Protein AF-A0AA40WFA4-F1 (afdb_monomer)

Foldseek 3Di:
DDDDLLSQLVVQVVVLVVDVCSCVVPVVVSPQQFEAPLRHGLVQQVVVVPPVPDDDPDDLVNQCNDNSSVVVSLCCQLPVADDPDPDSVLSVLCSVLNALLSVLLVLLVLLCVVQVDDDDSSLQCADPVDPDGDPNLVSLCSCCVVLVHDSVLSVVLSVCSNHPCNCVRSSNVSSVVD

Sequence (178 aa):
TVKTEKQLSAIFDDFINMVPMGQTLFGSYNPVHTGGPMQVSIAFAEQHAKGYPWKMTGTVRQEVFTRRGGLWFGTYHLLNYPANYSAPVFRFADFNAGWYASRNASFQNAVSKASGVKLALDGDLIRYNSKEPGKTELAVRKLAGQLGMSEREIRSQLEKGDSLAFEKTALYKKVYKL

pLDDT: mean 93.39, std 6.37, range [68.81, 98.75]

Radius of gyration: 19.99 Å; Cα contacts (8 Å, |Δi|>4): 211; chains: 1; bounding box: 51×33×53 Å

Structure (mmCIF, N/CA/C/O backbone):
data_AF-A0AA40WFA4-F1
#
_entry.id   AF-A0AA40WFA4-F1
#
loop_
_atom_site.group_PDB
_atom_site.id
_atom_site.type_symbol
_atom_site.label_atom_id
_atom_site.label_alt_id
_atom_site.label_comp_id
_atom_site.label_asym_id
_atom_site.label_entity_id
_atom_site.label_seq_id
_atom_site.pdbx_PDB_ins_code
_atom_site.Cartn_x
_atom_site.Cartn_y
_atom_site.Cartn_z
_atom_site.occupancy
_atom_site.B_iso_or_equiv
_atom_site.auth_seq_id
_atom_site.auth_comp_id
_atom_site.auth_asym_id
_atom_site.auth_atom_id
_atom_site.pdbx_PDB_model_num
ATOM 1 N N . THR A 1 1 ? 15.678 17.949 -28.863 1.00 68.81 1 THR A N 1
ATOM 2 C CA . THR A 1 1 ? 14.618 18.181 -27.854 1.00 68.81 1 THR A CA 1
ATOM 3 C C . THR A 1 1 ? 14.137 16.843 -27.336 1.00 68.81 1 THR A C 1
ATOM 5 O O . THR A 1 1 ? 13.852 15.976 -28.156 1.00 68.81 1 THR A O 1
ATOM 8 N N . VAL A 1 2 ? 14.083 16.647 -26.018 1.00 79.25 2 VAL A N 1
ATOM 9 C CA . VAL A 1 2 ? 13.539 15.424 -25.397 1.00 79.25 2 VAL A CA 1
ATOM 10 C C . VAL A 1 2 ? 12.015 15.462 -25.486 1.00 79.25 2 VAL A C 1
ATOM 12 O O . VAL A 1 2 ? 11.428 16.494 -25.173 1.00 79.25 2 VAL A O 1
ATOM 15 N N . LYS A 1 3 ? 11.376 14.381 -25.953 1.00 84.56 3 LYS A N 1
ATOM 16 C CA . LYS A 1 3 ? 9.914 14.336 -26.158 1.00 84.56 3 LYS A CA 1
ATOM 17 C C . LYS A 1 3 ? 9.196 13.269 -25.332 1.00 84.56 3 LYS A C 1
ATOM 19 O O . LYS A 1 3 ? 7.973 13.270 -25.297 1.00 84.56 3 LYS A O 1
ATOM 24 N N . THR A 1 4 ? 9.925 12.347 -24.702 1.00 84.31 4 THR A N 1
ATOM 25 C CA . THR A 1 4 ? 9.337 11.228 -23.949 1.00 84.31 4 THR A CA 1
ATOM 26 C C . THR A 1 4 ? 10.121 10.934 -22.675 1.00 84.31 4 THR A C 1
ATOM 28 O O . THR A 1 4 ? 11.334 11.140 -22.630 1.00 84.31 4 THR A O 1
ATOM 31 N N . GLU A 1 5 ? 9.441 10.371 -21.676 1.00 82.12 5 GLU A N 1
ATOM 32 C CA . GLU A 1 5 ? 10.044 9.855 -20.437 1.00 82.12 5 GLU A CA 1
ATOM 33 C C . GLU A 1 5 ? 11.156 8.842 -20.722 1.00 82.12 5 GLU A C 1
ATOM 35 O O . GLU A 1 5 ? 12.225 8.903 -20.125 1.00 82.12 5 GLU A O 1
ATOM 40 N N . LYS A 1 6 ? 10.948 7.955 -21.704 1.00 83.62 6 LYS A N 1
ATOM 41 C CA . LYS A 1 6 ? 11.955 6.971 -22.119 1.00 83.62 6 LYS A CA 1
ATOM 42 C C . LYS A 1 6 ? 13.230 7.637 -22.643 1.00 83.62 6 LYS A C 1
ATOM 44 O O . LYS A 1 6 ? 14.324 7.212 -22.293 1.00 83.62 6 LYS A O 1
ATOM 49 N N . GLN A 1 7 ? 13.096 8.671 -23.476 1.00 84.75 7 GLN A N 1
ATOM 50 C CA . GLN A 1 7 ? 14.245 9.426 -23.985 1.00 84.75 7 GLN A CA 1
ATOM 51 C C . GLN A 1 7 ? 14.953 10.194 -22.867 1.00 84.75 7 GLN A C 1
ATOM 53 O O . GLN A 1 7 ? 16.177 10.212 -22.843 1.00 84.75 7 GLN A O 1
ATOM 58 N N . LEU A 1 8 ? 14.199 10.798 -21.941 1.00 84.75 8 LEU A N 1
ATOM 59 C CA . LEU A 1 8 ? 14.777 11.482 -20.784 1.00 84.75 8 LEU A CA 1
ATOM 60 C C . LEU A 1 8 ? 15.568 10.506 -19.907 1.00 84.75 8 LEU A C 1
ATOM 62 O O . LEU A 1 8 ? 16.703 10.791 -19.536 1.00 84.75 8 LEU A O 1
ATOM 66 N N . SER A 1 9 ? 14.981 9.341 -19.629 1.00 82.00 9 SER A N 1
ATOM 67 C CA . SER A 1 9 ? 15.604 8.302 -18.815 1.00 82.00 9 SER A CA 1
ATOM 68 C C . SER A 1 9 ? 16.870 7.756 -19.482 1.00 82.00 9 SER A C 1
ATOM 70 O O . SER A 1 9 ? 17.885 7.640 -18.806 1.00 82.00 9 SER A O 1
ATOM 72 N N . ALA A 1 10 ? 16.850 7.529 -20.802 1.00 84.12 10 ALA A N 1
ATOM 73 C CA . ALA A 1 10 ? 18.020 7.083 -21.561 1.00 84.12 10 ALA A CA 1
ATOM 74 C C . ALA A 1 10 ? 19.161 8.115 -21.564 1.00 84.12 10 ALA A C 1
ATOM 76 O O . ALA A 1 10 ? 20.303 7.744 -21.337 1.00 84.12 10 ALA A O 1
ATOM 77 N N . ILE A 1 11 ? 18.861 9.407 -21.747 1.00 83.69 11 ILE A N 1
ATOM 78 C CA . ILE A 1 11 ? 19.881 10.473 -21.691 1.00 83.69 11 ILE A CA 1
ATOM 79 C C . ILE A 1 11 ? 20.535 10.530 -20.308 1.00 83.69 11 ILE A C 1
ATOM 81 O O . ILE A 1 11 ? 21.745 10.719 -20.199 1.00 83.69 11 ILE A O 1
ATOM 85 N N . PHE A 1 12 ? 19.737 10.371 -19.250 1.00 84.81 12 PHE A N 1
ATOM 86 C CA . PHE A 1 12 ? 20.256 10.339 -17.889 1.00 84.81 12 PHE A CA 1
ATOM 87 C C . PHE A 1 12 ? 21.141 9.107 -17.655 1.00 84.81 12 PHE A C 1
ATOM 89 O O . PHE A 1 12 ? 22.232 9.244 -17.105 1.00 84.81 12 PHE A O 1
ATOM 96 N N . ASP A 1 13 ? 20.706 7.929 -18.116 1.00 82.62 13 ASP A N 1
ATOM 97 C CA . ASP A 1 13 ? 21.485 6.688 -18.047 1.00 82.62 13 ASP A CA 1
ATOM 98 C C . ASP A 1 13 ? 22.816 6.821 -18.807 1.00 82.62 13 ASP A C 1
ATOM 100 O O . ASP A 1 13 ? 23.862 6.442 -18.280 1.00 82.62 13 ASP A O 1
ATOM 104 N N . ASP A 1 14 ? 22.803 7.401 -20.010 1.00 84.81 14 ASP A N 1
ATOM 105 C CA . ASP A 1 14 ? 24.006 7.646 -20.811 1.00 84.81 14 ASP A CA 1
ATOM 106 C C . ASP A 1 14 ? 24.979 8.582 -20.083 1.00 84.81 14 ASP A C 1
ATOM 108 O O . ASP A 1 14 ? 26.175 8.299 -20.029 1.00 84.81 14 ASP A O 1
ATOM 112 N N . PHE A 1 15 ? 24.473 9.655 -19.465 1.00 84.31 15 PHE A N 1
ATOM 113 C CA . PHE A 1 15 ? 25.288 10.594 -18.692 1.00 84.31 15 PHE A CA 1
ATOM 114 C C . PHE A 1 15 ? 25.968 9.920 -17.494 1.00 84.31 15 PHE A C 1
ATOM 116 O O . PHE A 1 15 ? 27.175 10.063 -17.306 1.00 84.31 15 PHE A O 1
ATOM 123 N N . ILE A 1 16 ? 25.228 9.150 -16.694 1.00 85.00 16 ILE A N 1
ATOM 124 C CA . ILE A 1 16 ? 25.807 8.500 -15.508 1.00 85.00 16 ILE A CA 1
ATOM 125 C C . ILE A 1 16 ? 26.697 7.303 -15.874 1.00 85.00 16 ILE A C 1
ATOM 127 O O . ILE A 1 16 ? 27.621 6.992 -15.128 1.00 85.00 16 ILE A O 1
ATOM 131 N N . ASN A 1 17 ? 26.491 6.665 -17.031 1.00 84.88 17 ASN A N 1
ATOM 132 C CA . ASN A 1 17 ? 27.377 5.612 -17.540 1.00 84.88 17 ASN A CA 1
ATOM 133 C C . ASN A 1 17 ? 28.762 6.135 -17.959 1.00 84.88 17 ASN A C 1
ATOM 135 O O . ASN A 1 17 ? 29.704 5.347 -18.033 1.00 84.88 17 ASN A O 1
ATOM 139 N N . MET A 1 18 ? 28.915 7.441 -18.207 1.00 85.56 18 MET A N 1
ATOM 140 C CA . MET A 1 18 ? 30.218 8.054 -18.506 1.00 85.56 18 MET A CA 1
ATOM 141 C C . MET A 1 18 ? 31.136 8.135 -17.278 1.00 85.56 18 MET A C 1
ATOM 143 O O . MET A 1 18 ? 32.336 8.365 -17.425 1.00 85.56 18 MET A O 1
ATOM 147 N N . VAL A 1 19 ? 30.597 7.945 -16.069 1.00 80.56 19 VAL A N 1
ATOM 148 C CA . VAL A 1 19 ? 31.344 8.034 -14.811 1.00 80.56 19 VAL A CA 1
ATOM 149 C C . VAL A 1 19 ? 31.478 6.636 -14.190 1.00 80.56 19 VAL A C 1
ATOM 151 O O . VAL A 1 19 ? 30.473 5.934 -14.051 1.00 80.56 19 VAL A O 1
ATOM 154 N N . PRO A 1 20 ? 32.682 6.201 -13.763 1.00 84.25 20 PRO A N 1
ATOM 155 C CA . PRO A 1 20 ? 32.844 4.950 -13.023 1.00 84.25 20 PRO A CA 1
ATOM 156 C C . PRO A 1 20 ? 31.925 4.902 -11.798 1.00 84.25 20 PRO A C 1
ATOM 158 O O . PRO A 1 20 ? 31.842 5.865 -11.041 1.00 84.25 20 PRO A O 1
ATOM 161 N N . MET A 1 21 ? 31.224 3.781 -11.604 1.00 79.00 21 MET A N 1
ATOM 162 C CA . MET A 1 21 ? 30.195 3.616 -10.562 1.00 79.00 21 MET A CA 1
ATOM 163 C C . MET A 1 21 ? 29.014 4.604 -10.644 1.00 79.00 21 MET A C 1
ATOM 165 O O . MET A 1 21 ? 28.223 4.677 -9.704 1.00 79.00 21 MET A O 1
ATOM 169 N N . GLY A 1 22 ? 28.839 5.339 -11.746 1.00 75.56 22 GLY A N 1
ATOM 170 C CA . GLY A 1 22 ? 27.817 6.380 -11.840 1.00 75.56 22 GLY A CA 1
ATOM 171 C C . GLY A 1 22 ? 26.385 5.854 -11.717 1.00 75.56 22 GLY A C 1
ATOM 172 O O . GLY A 1 22 ? 25.556 6.511 -11.099 1.00 75.56 22 GLY A O 1
ATOM 173 N N . GLN A 1 23 ? 26.098 4.634 -12.180 1.00 77.75 23 GLN A N 1
ATOM 174 C CA . GLN A 1 23 ? 24.803 3.978 -11.936 1.00 77.75 23 GLN A CA 1
ATOM 175 C C . GLN A 1 23 ? 24.540 3.749 -10.441 1.00 77.75 23 GLN A C 1
ATOM 177 O O . GLN A 1 23 ? 23.456 4.046 -9.944 1.00 77.75 23 GLN A O 1
ATOM 182 N N . THR A 1 24 ? 25.548 3.278 -9.707 1.00 76.62 24 THR A N 1
ATOM 183 C CA . THR A 1 24 ? 25.451 3.023 -8.264 1.00 76.62 24 THR A CA 1
ATOM 184 C C . THR A 1 24 ? 25.330 4.317 -7.462 1.00 76.62 24 THR A C 1
ATOM 186 O O . THR A 1 24 ? 24.581 4.368 -6.491 1.00 76.62 24 THR A O 1
ATOM 189 N N . LEU A 1 25 ? 26.069 5.357 -7.855 1.00 74.19 25 LEU A N 1
ATOM 190 C CA . LEU A 1 25 ? 26.135 6.625 -7.125 1.00 74.19 25 LEU A CA 1
ATOM 191 C C . LEU A 1 25 ? 24.996 7.584 -7.482 1.00 74.19 25 LEU A C 1
ATOM 193 O O . LEU A 1 25 ? 24.550 8.339 -6.621 1.00 74.19 25 LEU A O 1
ATOM 197 N N . PHE A 1 26 ? 24.535 7.565 -8.734 1.00 80.25 26 PHE A N 1
ATOM 198 C CA . PHE A 1 26 ? 23.640 8.590 -9.268 1.00 80.25 26 PHE A CA 1
ATOM 199 C C . PHE A 1 26 ? 22.354 8.058 -9.914 1.00 80.25 26 PHE A C 1
ATOM 201 O O . PHE A 1 26 ? 21.497 8.861 -10.277 1.00 80.25 26 PHE A O 1
ATOM 208 N N . GLY A 1 27 ? 22.155 6.740 -10.032 1.00 72.25 27 GLY A N 1
ATOM 209 C CA . GLY A 1 27 ? 20.957 6.164 -10.662 1.00 72.25 27 GLY A CA 1
ATOM 210 C C . GLY A 1 27 ? 19.635 6.545 -9.977 1.00 72.25 27 GLY A C 1
ATOM 211 O O . GLY A 1 27 ? 18.598 6.646 -10.636 1.00 72.25 27 GLY A O 1
ATOM 212 N N . SER A 1 28 ? 19.669 6.837 -8.672 1.00 75.44 28 SER A N 1
ATOM 213 C CA . SER A 1 28 ? 18.517 7.319 -7.898 1.00 75.44 28 SER A CA 1
ATOM 214 C C . SER A 1 28 ? 18.103 8.761 -8.226 1.00 75.44 28 SER A C 1
ATOM 216 O O . SER A 1 28 ? 16.972 9.138 -7.926 1.00 75.44 28 SER A O 1
ATOM 218 N N . TYR A 1 29 ? 18.972 9.553 -8.869 1.00 81.88 29 TYR A N 1
ATOM 219 C CA . TYR A 1 29 ? 18.672 10.927 -9.296 1.00 81.88 29 TYR A CA 1
ATOM 220 C C . TYR A 1 29 ? 17.982 11.004 -10.662 1.00 81.88 29 TYR A C 1
ATOM 222 O O . TYR A 1 29 ? 17.673 12.103 -11.125 1.00 81.88 29 TYR A O 1
ATOM 230 N N . ASN A 1 30 ? 17.727 9.865 -11.316 1.00 82.88 30 ASN A N 1
ATOM 231 C CA . ASN A 1 30 ? 16.954 9.853 -12.550 1.00 82.88 30 ASN A CA 1
ATOM 232 C C . ASN A 1 30 ? 15.537 10.393 -12.253 1.00 82.88 30 ASN A C 1
ATOM 234 O O . ASN A 1 30 ? 14.824 9.778 -11.454 1.00 82.88 30 ASN A O 1
ATOM 238 N N . PRO A 1 31 ? 15.104 11.504 -12.885 1.00 83.75 31 PRO A N 1
ATOM 239 C CA . PRO A 1 31 ? 13.840 12.169 -12.554 1.00 83.75 31 PRO A CA 1
ATOM 240 C C . PRO A 1 31 ? 12.607 11.373 -13.004 1.00 83.75 31 PRO A C 1
ATOM 242 O O . PRO A 1 31 ? 11.476 11.724 -12.673 1.00 83.75 31 PRO A O 1
ATOM 245 N N . VAL A 1 32 ? 12.806 10.318 -13.799 1.00 86.69 32 VAL A N 1
ATOM 246 C CA . VAL A 1 32 ? 11.735 9.455 -14.288 1.00 86.69 32 VAL A CA 1
ATOM 247 C C . VAL A 1 32 ? 11.543 8.299 -13.310 1.00 86.69 32 VAL A C 1
ATOM 249 O O . VAL A 1 32 ? 12.384 7.402 -13.217 1.00 86.69 32 VAL A O 1
ATOM 252 N N . HIS A 1 33 ? 10.432 8.311 -12.577 1.00 89.31 33 HIS A N 1
ATOM 253 C CA . HIS A 1 33 ? 10.146 7.321 -11.531 1.00 89.31 33 HIS A CA 1
ATOM 254 C C . HIS A 1 33 ? 9.142 6.243 -11.946 1.00 89.31 33 HIS A C 1
ATOM 256 O O . HIS A 1 33 ? 9.050 5.221 -11.269 1.00 89.31 33 HIS A O 1
ATOM 262 N N . THR A 1 34 ? 8.438 6.429 -13.061 1.00 91.62 34 THR A N 1
ATOM 263 C CA . THR A 1 34 ? 7.525 5.448 -13.658 1.00 91.62 34 THR A CA 1
ATOM 264 C C . THR A 1 34 ? 7.884 5.201 -15.119 1.00 91.62 34 THR A C 1
ATOM 266 O O . THR A 1 34 ? 8.598 5.991 -15.738 1.00 91.62 34 THR A O 1
ATOM 269 N N . GLY A 1 35 ? 7.422 4.092 -15.693 1.00 91.69 35 GLY A N 1
ATOM 270 C CA . GLY A 1 35 ? 7.639 3.855 -17.113 1.00 91.69 35 GLY A CA 1
ATOM 271 C C . GLY A 1 35 ? 6.806 2.737 -17.720 1.00 91.69 35 GLY A C 1
ATOM 272 O O . GLY A 1 35 ? 6.118 1.969 -17.043 1.00 91.69 35 GLY A O 1
ATOM 273 N N . GLY A 1 36 ? 6.911 2.641 -19.043 1.00 92.62 36 GLY A N 1
ATOM 274 C CA . GLY A 1 36 ? 6.286 1.583 -19.827 1.00 92.62 36 GLY A CA 1
ATOM 275 C C . GLY A 1 36 ? 4.778 1.760 -20.054 1.00 92.62 36 GLY A C 1
ATOM 276 O O . GLY A 1 36 ? 4.173 2.733 -19.605 1.00 92.62 36 GLY A O 1
ATOM 277 N N . PRO A 1 37 ? 4.147 0.810 -20.767 1.00 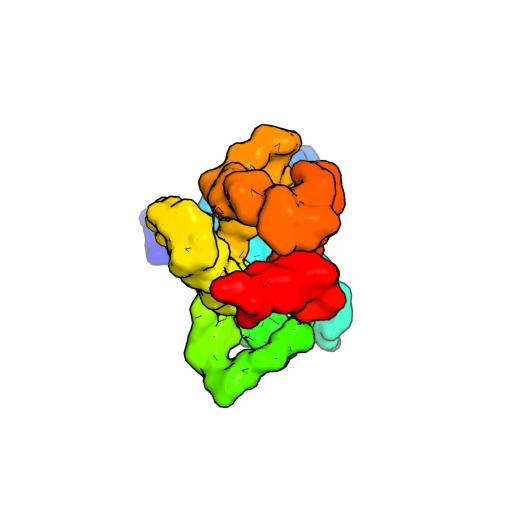92.56 37 PRO A N 1
ATOM 278 C CA . PRO A 1 37 ? 2.734 0.882 -21.158 1.00 92.56 37 PRO A CA 1
ATOM 279 C C . PRO A 1 37 ? 1.741 0.916 -19.988 1.00 92.56 37 PRO A C 1
ATOM 281 O O . PRO A 1 37 ? 0.601 1.315 -20.190 1.00 92.56 37 PRO A O 1
ATOM 284 N N . MET A 1 38 ? 2.154 0.487 -18.793 1.00 95.94 38 MET A N 1
ATOM 285 C CA . MET A 1 38 ? 1.323 0.491 -17.585 1.00 95.94 38 MET A CA 1
ATOM 286 C C . MET A 1 38 ? 1.788 1.516 -16.541 1.00 95.94 38 MET A C 1
ATOM 288 O O . MET A 1 38 ? 1.295 1.476 -15.421 1.00 95.94 38 MET A O 1
ATOM 292 N N . GLN A 1 39 ? 2.726 2.411 -16.887 1.00 94.44 39 GLN A N 1
ATOM 293 C CA . GLN A 1 39 ? 3.232 3.462 -15.990 1.00 94.44 39 GLN A CA 1
ATOM 294 C C . GLN A 1 39 ? 3.640 2.931 -14.602 1.00 94.44 39 GLN A C 1
ATOM 296 O O . GLN A 1 39 ? 3.219 3.424 -13.559 1.00 94.44 39 GLN A O 1
ATOM 301 N N . VAL A 1 40 ? 4.468 1.885 -14.590 1.00 95.56 40 VAL A N 1
ATOM 302 C CA . VAL A 1 40 ? 4.869 1.187 -13.361 1.00 95.56 40 VAL A CA 1
ATOM 303 C C . VAL A 1 40 ? 6.016 1.925 -12.684 1.00 95.56 40 VAL A C 1
ATOM 305 O O . VAL A 1 40 ? 6.963 2.324 -13.361 1.00 95.56 40 VAL A O 1
ATOM 308 N N . SER A 1 41 ? 5.967 2.051 -11.356 1.00 94.25 41 SER A N 1
ATOM 309 C CA . SER A 1 41 ? 7.078 2.574 -10.553 1.00 94.25 41 SER A CA 1
ATOM 310 C C . SER A 1 41 ? 8.353 1.746 -10.750 1.00 94.25 41 SER A C 1
ATOM 312 O O . SER A 1 41 ? 8.347 0.524 -10.587 1.00 94.25 41 SER A O 1
ATOM 314 N N . ILE A 1 42 ? 9.465 2.415 -11.059 1.00 94.12 42 ILE A N 1
ATOM 315 C CA . ILE A 1 42 ? 10.772 1.767 -11.221 1.00 94.12 42 ILE A CA 1
ATOM 316 C C . ILE A 1 42 ? 11.224 1.133 -9.902 1.00 94.12 42 ILE A C 1
ATOM 318 O O . ILE A 1 42 ? 11.657 -0.015 -9.902 1.00 94.12 42 ILE A O 1
ATOM 322 N N . ALA A 1 43 ? 11.026 1.825 -8.776 1.00 92.44 43 ALA A N 1
ATOM 323 C CA . ALA A 1 43 ? 11.360 1.293 -7.456 1.00 92.44 43 ALA A CA 1
ATOM 324 C C . ALA A 1 43 ? 10.538 0.036 -7.122 1.00 92.44 43 ALA A C 1
ATOM 326 O O . ALA A 1 43 ? 11.069 -0.934 -6.583 1.00 92.44 43 ALA A O 1
ATOM 327 N N . PHE A 1 44 ? 9.252 0.022 -7.492 1.00 94.38 44 PHE A N 1
ATOM 328 C CA . PHE A 1 44 ? 8.419 -1.171 -7.341 1.00 94.38 44 PHE A CA 1
ATOM 329 C C . PHE A 1 44 ? 8.957 -2.332 -8.187 1.00 94.38 44 PHE A C 1
ATOM 331 O O . PHE A 1 44 ? 9.088 -3.447 -7.685 1.00 94.38 44 PHE A O 1
ATOM 338 N N . ALA A 1 45 ? 9.297 -2.078 -9.453 1.00 96.50 45 ALA A N 1
ATOM 339 C CA . ALA A 1 45 ? 9.830 -3.101 -10.347 1.00 96.50 45 ALA A CA 1
ATOM 340 C C . ALA A 1 45 ? 11.169 -3.669 -9.847 1.00 96.50 45 ALA A C 1
ATOM 342 O O . ALA A 1 45 ? 11.367 -4.882 -9.872 1.00 96.50 45 ALA A O 1
ATOM 343 N N . GLU A 1 46 ? 12.066 -2.824 -9.338 1.00 95.12 46 GLU A N 1
ATOM 344 C CA . GLU A 1 46 ? 13.350 -3.245 -8.764 1.00 95.12 46 GLU A CA 1
ATOM 345 C C . GLU A 1 46 ? 13.163 -4.159 -7.546 1.00 95.12 46 GLU A C 1
ATOM 347 O O . GLU A 1 46 ? 13.818 -5.198 -7.450 1.00 95.12 46 GLU A O 1
ATOM 352 N N . GLN A 1 47 ? 12.212 -3.838 -6.662 1.00 94.94 47 GLN A N 1
ATOM 353 C CA . GLN A 1 47 ? 11.879 -4.671 -5.500 1.00 94.94 47 GLN A CA 1
ATOM 354 C C . GLN A 1 47 ? 11.231 -6.013 -5.883 1.00 94.94 47 GLN A C 1
ATOM 356 O O . GLN A 1 47 ? 11.360 -6.992 -5.147 1.00 94.94 47 GLN A O 1
ATOM 361 N N . HIS A 1 48 ? 10.573 -6.082 -7.044 1.00 95.31 48 HIS A N 1
ATOM 362 C CA . HIS A 1 48 ? 9.800 -7.244 -7.494 1.00 95.31 48 HIS A CA 1
ATOM 363 C C . HIS A 1 48 ? 10.373 -7.914 -8.753 1.00 95.31 48 HIS A C 1
ATOM 365 O O . HIS A 1 48 ? 9.673 -8.650 -9.445 1.00 95.31 48 HIS A O 1
ATOM 371 N N . ALA A 1 49 ? 11.661 -7.713 -9.052 1.00 96.00 49 ALA A N 1
ATOM 372 C CA . ALA A 1 49 ? 12.321 -8.326 -10.209 1.00 96.00 49 ALA A CA 1
ATOM 373 C C . ALA A 1 49 ? 12.494 -9.853 -10.076 1.00 96.00 49 ALA A C 1
ATOM 375 O O . ALA A 1 49 ? 12.663 -10.564 -11.071 1.00 96.00 49 ALA A O 1
ATOM 376 N N . LYS A 1 50 ? 12.445 -10.385 -8.847 1.00 94.12 50 LYS A N 1
ATOM 377 C CA . LYS A 1 50 ? 12.546 -11.825 -8.594 1.00 94.12 50 LYS A CA 1
ATOM 378 C C . LYS A 1 50 ? 11.341 -12.557 -9.191 1.00 94.12 50 LYS A C 1
ATOM 380 O O . LYS A 1 50 ? 10.198 -12.245 -8.881 1.00 94.12 50 LYS A O 1
ATOM 385 N N . GLY A 1 51 ? 11.612 -13.588 -9.990 1.00 91.94 51 GLY A N 1
ATOM 386 C CA . GLY A 1 51 ? 10.576 -14.365 -10.676 1.00 91.94 51 GLY A CA 1
ATOM 387 C C . GLY A 1 51 ? 10.198 -13.820 -12.055 1.00 91.94 51 GLY A C 1
ATOM 388 O O . GLY A 1 51 ? 9.344 -14.412 -12.711 1.00 91.94 51 GLY A O 1
ATOM 389 N N . TYR A 1 52 ? 10.849 -12.748 -12.526 1.00 96.62 52 TYR A N 1
ATOM 390 C CA . TYR A 1 52 ? 10.747 -12.332 -13.922 1.00 96.62 52 TYR A CA 1
ATOM 391 C C . TYR A 1 52 ? 11.243 -13.462 -14.844 1.00 96.62 52 TYR A C 1
ATOM 393 O O . TYR A 1 52 ? 12.378 -13.918 -14.678 1.00 96.62 52 TYR A O 1
ATOM 401 N N . PRO A 1 53 ? 10.430 -13.949 -15.800 1.00 95.38 53 PRO A N 1
ATOM 402 C CA . PRO A 1 53 ? 10.732 -15.202 -16.492 1.00 95.38 53 PRO A CA 1
ATOM 403 C C . PRO A 1 53 ? 11.676 -15.037 -17.692 1.00 95.38 53 PRO A C 1
ATOM 405 O O . PRO A 1 53 ? 12.128 -16.034 -18.251 1.00 95.38 53 PRO A O 1
ATOM 408 N N . TRP A 1 54 ? 11.985 -13.804 -18.109 1.00 95.00 54 TRP A N 1
ATOM 409 C CA . TRP A 1 54 ? 12.837 -13.542 -19.271 1.00 95.00 54 TRP A CA 1
ATOM 410 C C . TRP A 1 54 ? 14.200 -12.986 -18.873 1.00 95.00 54 TRP A C 1
ATOM 412 O O . TRP A 1 54 ? 14.330 -12.198 -17.940 1.00 95.00 54 TRP A O 1
ATOM 422 N N . LYS A 1 55 ? 15.229 -13.326 -19.653 1.00 94.56 55 LYS A N 1
ATOM 423 C CA . LYS A 1 55 ? 16.536 -12.680 -19.527 1.00 94.56 55 LYS A CA 1
ATOM 424 C C . LYS A 1 55 ? 16.411 -11.191 -19.877 1.00 94.56 55 LYS A C 1
ATOM 426 O O . LYS A 1 55 ? 15.987 -10.837 -20.984 1.00 94.56 55 LYS A O 1
ATOM 431 N N . MET A 1 56 ? 16.797 -10.335 -18.935 1.00 94.38 56 MET A N 1
ATOM 432 C CA . MET A 1 56 ? 16.952 -8.898 -19.156 1.00 94.38 56 MET A CA 1
ATOM 433 C C . MET A 1 56 ? 18.290 -8.646 -19.862 1.00 94.38 56 MET A C 1
ATOM 435 O O . MET A 1 56 ? 19.306 -9.242 -19.503 1.00 94.38 56 MET A O 1
ATOM 439 N N . THR A 1 57 ? 18.297 -7.796 -20.888 1.00 89.31 57 THR A N 1
ATOM 440 C CA . THR A 1 57 ? 19.532 -7.377 -21.582 1.00 89.31 57 THR A CA 1
ATOM 441 C C . THR A 1 57 ? 20.192 -6.166 -20.926 1.00 89.31 57 THR A C 1
ATOM 443 O O . THR A 1 57 ? 21.342 -5.871 -21.228 1.00 89.31 57 THR A O 1
ATOM 446 N N . GLY A 1 58 ? 19.465 -5.466 -20.054 1.00 90.06 58 GLY A N 1
ATOM 447 C CA . GLY A 1 58 ? 19.894 -4.253 -19.368 1.00 90.06 58 GLY A CA 1
ATOM 448 C C . GLY A 1 58 ? 19.327 -4.180 -17.951 1.00 90.06 58 GLY A C 1
ATOM 449 O O . GLY A 1 58 ? 19.065 -5.212 -17.331 1.00 90.06 58 GLY A O 1
ATOM 450 N N . THR A 1 59 ? 19.133 -2.968 -17.435 1.00 92.25 59 THR A N 1
ATOM 451 C CA . THR A 1 59 ? 18.613 -2.753 -16.074 1.00 92.25 59 THR A CA 1
ATOM 452 C C . THR A 1 59 ? 17.110 -3.038 -15.978 1.00 92.25 59 THR A C 1
ATOM 454 O O . THR A 1 59 ? 16.393 -3.028 -16.981 1.00 92.25 59 THR A O 1
ATOM 457 N N . VAL A 1 60 ? 16.599 -3.231 -14.754 1.00 94.19 60 VAL A N 1
ATOM 458 C CA . VAL A 1 60 ? 15.149 -3.364 -14.507 1.00 94.19 60 VAL A CA 1
ATOM 459 C C . VAL A 1 60 ? 14.394 -2.147 -15.050 1.00 94.19 60 VAL A C 1
ATOM 461 O O . VAL A 1 60 ? 13.378 -2.303 -15.722 1.00 94.19 60 VAL A O 1
ATOM 464 N N . ARG A 1 61 ? 14.938 -0.939 -14.854 1.00 94.25 61 ARG A N 1
ATOM 465 C CA . ARG A 1 61 ? 14.421 0.310 -15.429 1.00 94.25 61 ARG A CA 1
ATOM 466 C C . ARG A 1 61 ? 14.234 0.220 -16.943 1.00 94.25 61 ARG A C 1
ATOM 468 O O . ARG A 1 61 ? 13.156 0.519 -17.452 1.00 94.25 61 ARG A O 1
ATOM 475 N N . GLN A 1 62 ? 15.268 -0.204 -17.665 1.00 93.88 62 GLN A N 1
ATOM 476 C CA . GLN A 1 62 ? 15.211 -0.340 -19.122 1.00 93.88 62 GLN A CA 1
ATOM 477 C C . GLN A 1 62 ? 14.191 -1.401 -19.548 1.00 93.88 62 GLN A C 1
ATOM 479 O O . GLN A 1 62 ? 13.452 -1.194 -20.513 1.00 93.88 62 GLN A O 1
ATOM 484 N N . GLU A 1 63 ? 14.099 -2.502 -18.799 1.00 96.31 63 GLU A N 1
ATOM 485 C CA . GLU A 1 63 ? 13.122 -3.561 -19.040 1.00 96.31 63 GLU A CA 1
ATOM 486 C C . GLU A 1 63 ? 11.677 -3.061 -18.851 1.00 96.31 63 GLU A C 1
ATOM 488 O O . GLU A 1 63 ? 10.827 -3.360 -19.693 1.00 96.31 63 GLU A O 1
ATOM 493 N N . VAL A 1 64 ? 11.396 -2.232 -17.835 1.00 96.62 64 VAL A N 1
ATOM 494 C CA . VAL A 1 64 ? 10.071 -1.610 -17.608 1.00 96.62 64 VAL A CA 1
ATOM 495 C C . VAL A 1 64 ? 9.613 -0.782 -18.816 1.00 96.62 64 VAL A C 1
ATOM 497 O O . VAL A 1 64 ? 8.435 -0.815 -19.170 1.00 96.62 64 VAL A O 1
ATOM 500 N N . PHE A 1 65 ? 10.528 -0.103 -19.518 1.00 95.56 65 PHE A N 1
ATOM 501 C CA . PHE A 1 65 ? 10.204 0.645 -20.743 1.00 95.56 65 PHE A CA 1
ATOM 502 C C . PHE A 1 65 ? 9.909 -0.234 -21.970 1.00 95.56 65 PHE A C 1
ATOM 504 O O . PHE A 1 65 ? 9.533 0.288 -23.028 1.00 95.56 65 PHE A O 1
ATOM 511 N N . THR A 1 66 ? 10.083 -1.552 -21.880 1.00 95.44 66 THR A N 1
ATOM 512 C CA . THR A 1 66 ? 9.655 -2.483 -22.929 1.00 95.44 66 THR A CA 1
ATOM 513 C C . THR A 1 66 ? 8.179 -2.844 -22.763 1.00 95.44 66 THR A C 1
ATOM 515 O O . THR A 1 66 ? 7.614 -2.765 -21.673 1.00 95.44 66 THR A O 1
ATOM 518 N N . ARG A 1 67 ? 7.534 -3.301 -23.845 1.00 95.31 67 ARG A N 1
ATOM 519 C CA . ARG A 1 67 ? 6.150 -3.793 -23.767 1.00 95.31 67 ARG A CA 1
ATOM 520 C C . ARG A 1 67 ? 6.030 -4.967 -22.790 1.00 95.31 67 ARG A C 1
ATOM 522 O O . ARG A 1 67 ? 5.120 -4.975 -21.972 1.00 95.31 67 ARG A O 1
ATOM 529 N N . ARG A 1 68 ? 6.941 -5.942 -22.882 1.00 95.88 68 ARG A N 1
ATOM 530 C CA . ARG A 1 68 ? 6.905 -7.157 -22.053 1.00 95.88 68 ARG A CA 1
ATOM 531 C C . ARG A 1 68 ? 7.167 -6.850 -20.577 1.00 95.88 68 ARG A C 1
ATOM 533 O O . ARG A 1 68 ? 6.400 -7.305 -19.738 1.00 95.88 68 ARG A O 1
ATOM 540 N N . GLY A 1 69 ? 8.175 -6.032 -20.273 1.00 96.94 69 GLY A N 1
ATOM 541 C CA . GLY A 1 69 ? 8.523 -5.686 -18.900 1.00 96.94 69 GLY A CA 1
ATOM 542 C C . GLY A 1 69 ? 7.432 -4.847 -18.256 1.00 96.94 69 GLY A C 1
ATOM 543 O O . GLY A 1 69 ? 6.932 -5.215 -17.198 1.00 96.94 69 GLY A O 1
ATOM 544 N N . GLY A 1 70 ? 6.968 -3.788 -18.927 1.00 96.50 70 GLY A N 1
ATOM 545 C CA . GLY A 1 70 ? 5.881 -2.964 -18.402 1.00 96.50 70 GLY A CA 1
ATOM 546 C C . GLY A 1 70 ? 4.575 -3.736 -18.186 1.00 96.50 70 GLY A C 1
ATOM 547 O O . GLY A 1 70 ? 3.924 -3.531 -17.166 1.00 96.50 70 GLY A O 1
ATOM 548 N N . LEU A 1 71 ? 4.213 -4.664 -19.085 1.00 97.31 71 LEU A N 1
ATOM 549 C CA . LEU A 1 71 ? 3.047 -5.535 -18.880 1.00 97.31 71 LEU A CA 1
ATOM 550 C C . LEU A 1 71 ? 3.249 -6.515 -17.723 1.00 97.31 71 LEU A C 1
ATOM 552 O O . LEU A 1 71 ? 2.326 -6.708 -16.936 1.00 97.31 71 LEU A O 1
ATOM 556 N N . TRP A 1 72 ? 4.429 -7.127 -17.596 1.00 97.75 72 TRP A N 1
ATOM 557 C CA . TRP A 1 72 ? 4.692 -8.080 -16.519 1.00 97.75 72 TRP A CA 1
ATOM 558 C C . TRP A 1 72 ? 4.695 -7.394 -15.153 1.00 97.75 72 TRP A C 1
ATOM 560 O O . TRP A 1 72 ? 3.925 -7.792 -14.286 1.00 97.75 72 TRP A O 1
ATOM 570 N N . PHE A 1 73 ? 5.484 -6.328 -14.976 1.00 98.06 73 PHE A N 1
ATOM 571 C CA . PHE A 1 73 ? 5.558 -5.601 -13.705 1.00 98.06 73 PHE A CA 1
ATOM 572 C C . PHE A 1 73 ? 4.234 -4.911 -13.364 1.00 98.06 73 PHE A C 1
ATOM 574 O O . PHE A 1 73 ? 3.850 -4.876 -12.199 1.00 98.06 73 PHE A O 1
ATOM 581 N N . GLY A 1 74 ? 3.500 -4.414 -14.364 1.00 97.62 74 GLY A N 1
ATOM 582 C CA . GLY A 1 74 ? 2.184 -3.819 -14.147 1.00 97.62 74 GLY A CA 1
ATOM 583 C C . GLY A 1 74 ? 1.138 -4.861 -13.757 1.00 97.62 74 GLY A C 1
ATOM 584 O O . GLY A 1 74 ? 0.393 -4.660 -12.804 1.00 97.62 74 GLY A O 1
ATOM 585 N N . THR A 1 75 ? 1.115 -6.020 -14.416 1.00 97.25 75 THR A N 1
ATOM 586 C CA . THR A 1 75 ? 0.218 -7.123 -14.027 1.00 97.25 75 THR A CA 1
ATOM 587 C C . THR A 1 75 ? 0.582 -7.667 -12.646 1.00 97.25 75 THR A C 1
ATOM 589 O O . THR A 1 75 ? -0.305 -7.951 -11.843 1.00 97.25 75 THR A O 1
ATOM 592 N N . TYR A 1 76 ? 1.878 -7.749 -12.339 1.00 97.38 76 TYR A N 1
ATOM 593 C CA . TYR A 1 76 ? 2.373 -8.107 -11.016 1.00 97.38 76 TYR A CA 1
ATOM 594 C C . TYR A 1 76 ? 1.885 -7.105 -9.960 1.00 97.38 76 TYR A C 1
ATOM 596 O O . TYR A 1 76 ? 1.291 -7.513 -8.968 1.00 97.38 76 TYR A O 1
ATOM 604 N N . HIS A 1 77 ? 2.048 -5.797 -10.185 1.00 96.81 77 HIS A N 1
ATOM 605 C CA . HIS A 1 77 ? 1.531 -4.758 -9.284 1.00 96.81 77 HIS A CA 1
ATOM 606 C C . HIS A 1 77 ? 0.011 -4.849 -9.116 1.00 96.81 77 HIS A C 1
ATOM 608 O O . HIS A 1 77 ? -0.514 -4.737 -8.017 1.00 96.81 77 HIS A O 1
ATOM 614 N N . LEU A 1 78 ? -0.725 -5.116 -10.191 1.00 96.56 78 LEU A N 1
ATOM 615 C CA . LEU A 1 78 ? -2.182 -5.164 -10.141 1.00 96.56 78 LEU A CA 1
ATOM 616 C C . LEU A 1 78 ? -2.728 -6.400 -9.399 1.00 96.56 78 LEU A C 1
ATOM 618 O O . LEU A 1 78 ? -3.748 -6.316 -8.704 1.00 96.56 78 LEU A O 1
ATOM 622 N N . LEU A 1 79 ? -2.091 -7.561 -9.576 1.00 95.69 79 LEU A N 1
ATOM 623 C CA . LEU A 1 79 ? -2.673 -8.858 -9.211 1.00 95.69 79 LEU A CA 1
ATOM 624 C C . LEU A 1 79 ? -1.858 -9.653 -8.188 1.00 95.69 79 LEU A C 1
ATOM 626 O O . LEU A 1 79 ? -2.439 -10.466 -7.472 1.00 95.69 79 LEU A O 1
ATOM 630 N N . ASN A 1 80 ? -0.550 -9.422 -8.067 1.00 95.38 80 ASN A N 1
ATOM 631 C CA . ASN A 1 80 ? 0.344 -10.239 -7.242 1.00 95.38 80 ASN A CA 1
ATOM 632 C C . ASN A 1 80 ? 0.383 -9.802 -5.767 1.00 95.38 80 ASN A C 1
ATOM 634 O O . ASN A 1 80 ? 1.427 -9.802 -5.117 1.00 95.38 80 ASN A O 1
ATOM 638 N N . TYR A 1 81 ? -0.783 -9.458 -5.228 1.00 95.12 81 TYR A N 1
ATOM 639 C CA . TYR A 1 81 ? -0.994 -9.302 -3.798 1.00 95.12 81 TYR A CA 1
ATOM 640 C C . TYR A 1 81 ? -2.396 -9.805 -3.428 1.00 95.12 81 TYR A C 1
ATOM 642 O O . TYR A 1 81 ? -3.367 -9.597 -4.180 1.00 95.12 81 TYR A O 1
ATOM 650 N N . PRO A 1 82 ? -2.528 -10.498 -2.286 1.00 95.56 82 PRO A N 1
ATOM 651 C CA . PRO A 1 82 ? -3.827 -10.952 -1.831 1.00 95.56 82 PRO A CA 1
ATOM 652 C C . PRO A 1 82 ? -4.672 -9.739 -1.440 1.00 95.56 82 PRO A C 1
ATOM 654 O O . PRO A 1 82 ? -4.215 -8.861 -0.717 1.00 95.56 82 PRO A O 1
ATOM 657 N N . ALA A 1 83 ? -5.915 -9.693 -1.905 1.00 93.19 83 ALA A N 1
ATOM 658 C CA . ALA A 1 83 ? -6.859 -8.651 -1.526 1.00 93.19 83 ALA A CA 1
ATOM 659 C C . ALA A 1 83 ? -8.281 -9.201 -1.581 1.00 93.19 83 ALA A C 1
ATOM 661 O O . ALA A 1 83 ? -8.654 -9.854 -2.557 1.00 93.19 83 ALA A O 1
ATOM 662 N N . ASN A 1 84 ? -9.072 -8.894 -0.554 1.00 92.69 84 ASN A N 1
ATOM 663 C CA . ASN A 1 84 ? -10.458 -9.339 -0.412 1.00 92.69 84 ASN A CA 1
ATOM 664 C C . ASN A 1 84 ? -11.434 -8.273 -0.930 1.00 92.69 84 ASN A C 1
ATOM 666 O O . ASN A 1 84 ? -12.317 -7.812 -0.210 1.00 92.69 84 ASN A O 1
ATOM 670 N N . TYR A 1 85 ? -11.237 -7.828 -2.169 1.00 94.25 85 TYR A N 1
ATOM 671 C CA . TYR A 1 85 ? -12.101 -6.831 -2.794 1.00 94.25 85 TYR A CA 1
ATOM 672 C C . TYR A 1 85 ? -13.249 -7.480 -3.557 1.00 94.25 85 TYR A C 1
ATOM 674 O O . TYR A 1 85 ? -13.048 -8.427 -4.313 1.00 94.25 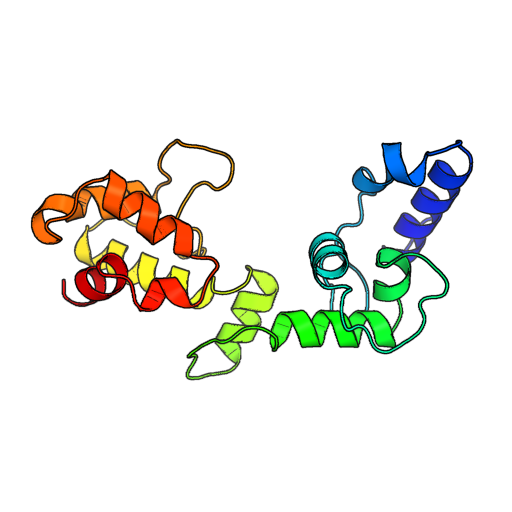85 TYR A O 1
ATOM 682 N N . SER A 1 86 ? -14.449 -6.923 -3.402 1.00 92.69 86 SER A N 1
ATOM 683 C CA . SER A 1 86 ? -15.652 -7.376 -4.107 1.00 92.69 86 SER A CA 1
ATOM 684 C C . SER A 1 86 ? -15.690 -6.961 -5.579 1.00 92.69 86 SER A C 1
ATOM 686 O O . SER A 1 86 ? -16.426 -7.557 -6.359 1.00 92.69 86 SER A O 1
ATOM 688 N N . ALA A 1 87 ? -14.911 -5.947 -5.970 1.00 95.94 87 ALA A N 1
ATOM 689 C CA . ALA A 1 87 ? -14.898 -5.409 -7.324 1.00 95.94 87 ALA A CA 1
ATOM 690 C C . ALA A 1 87 ? -13.476 -5.022 -7.781 1.00 95.94 87 ALA A C 1
ATOM 692 O O . ALA A 1 87 ? -12.692 -4.510 -6.975 1.00 95.94 87 ALA A O 1
ATOM 693 N N . PRO A 1 88 ? -13.146 -5.176 -9.080 1.00 95.44 88 PRO A N 1
ATOM 694 C CA . PRO A 1 88 ? -11.833 -4.814 -9.624 1.00 95.44 88 PRO A CA 1
ATOM 695 C C . PRO A 1 88 ? -11.453 -3.338 -9.465 1.00 95.44 88 PRO A C 1
ATOM 697 O O . PRO A 1 88 ? -10.268 -3.025 -9.385 1.00 95.44 88 PRO A O 1
ATOM 700 N N . VAL A 1 89 ? -12.433 -2.431 -9.375 1.00 96.81 89 VAL A N 1
ATOM 701 C CA . VAL A 1 89 ? -12.193 -0.983 -9.232 1.00 96.81 89 VAL A CA 1
ATOM 702 C C . VAL A 1 89 ? -11.284 -0.646 -8.043 1.00 96.81 89 VAL A C 1
ATOM 704 O O . VAL A 1 89 ? -10.460 0.257 -8.144 1.00 96.81 89 VAL A O 1
ATOM 707 N N . PHE A 1 90 ? -11.347 -1.420 -6.956 1.00 95.88 90 PHE A N 1
ATOM 708 C CA . PHE A 1 90 ? -10.481 -1.234 -5.789 1.00 95.88 90 PHE A CA 1
ATOM 709 C C . PHE A 1 90 ? -9.028 -1.646 -6.058 1.00 95.88 90 PHE A C 1
ATOM 711 O O . PHE A 1 90 ? -8.106 -1.007 -5.567 1.00 95.88 90 PHE A O 1
ATOM 718 N N . ARG A 1 91 ? -8.789 -2.656 -6.906 1.00 95.75 91 ARG A N 1
ATOM 719 C CA . ARG A 1 91 ? -7.425 -2.972 -7.364 1.00 95.75 91 ARG A CA 1
ATOM 720 C C . ARG A 1 91 ? -6.877 -1.880 -8.274 1.00 95.75 91 ARG A C 1
ATOM 722 O O . ARG A 1 91 ? -5.693 -1.585 -8.208 1.00 95.75 91 ARG A O 1
ATOM 729 N N . PHE A 1 92 ? -7.719 -1.256 -9.096 1.00 95.56 92 PHE A N 1
ATOM 730 C CA . PHE A 1 92 ? -7.292 -0.118 -9.915 1.00 95.56 92 PHE A CA 1
ATOM 731 C C . PHE A 1 92 ? -6.991 1.122 -9.071 1.00 95.56 92 PHE A C 1
ATOM 733 O O . PHE A 1 92 ? -6.029 1.830 -9.355 1.00 95.56 92 PHE A O 1
ATOM 740 N N . ALA A 1 93 ? -7.756 1.370 -8.009 1.00 95.12 93 ALA A N 1
ATOM 741 C CA . ALA A 1 93 ? -7.421 2.410 -7.044 1.00 95.12 93 ALA A CA 1
ATOM 742 C C . ALA A 1 93 ? -6.091 2.102 -6.326 1.00 95.12 93 ALA A C 1
ATOM 744 O O . ALA A 1 93 ? -5.208 2.956 -6.314 1.00 95.12 93 ALA A O 1
ATOM 745 N N . ASP A 1 94 ? -5.884 0.868 -5.853 1.00 95.94 94 ASP A N 1
ATOM 746 C CA . ASP A 1 94 ? -4.606 0.435 -5.263 1.00 95.94 94 ASP A CA 1
ATOM 747 C C . ASP A 1 94 ? -3.433 0.506 -6.254 1.00 95.94 94 ASP A C 1
ATOM 749 O O . ASP A 1 94 ? -2.309 0.815 -5.870 1.00 95.94 94 ASP A O 1
ATOM 753 N N . PHE A 1 95 ? -3.668 0.258 -7.546 1.00 94.81 95 PHE A N 1
ATOM 754 C CA . PHE A 1 95 ? -2.627 0.381 -8.567 1.00 94.81 95 PHE A CA 1
ATOM 755 C C . PHE A 1 95 ? -2.039 1.800 -8.589 1.00 94.81 95 PHE A C 1
ATOM 757 O O . PHE A 1 95 ? -0.826 1.959 -8.707 1.00 94.81 95 PHE A O 1
ATOM 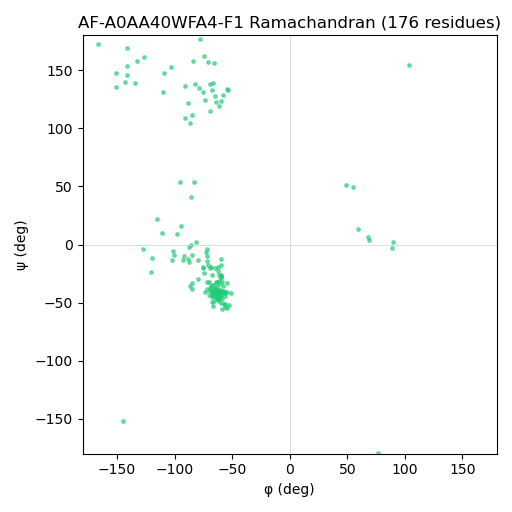764 N N . ASN A 1 96 ? -2.896 2.814 -8.425 1.00 91.06 96 ASN A N 1
ATOM 765 C CA . ASN A 1 96 ? -2.513 4.225 -8.442 1.00 91.06 96 ASN A CA 1
ATOM 766 C C . ASN A 1 96 ? -2.026 4.736 -7.076 1.00 91.06 96 ASN A C 1
ATOM 768 O O . ASN A 1 96 ? -1.100 5.540 -7.026 1.00 91.06 96 ASN A O 1
ATOM 772 N N . ALA A 1 97 ? -2.653 4.295 -5.981 1.00 91.31 97 ALA A N 1
ATOM 773 C CA . ALA A 1 97 ? -2.416 4.824 -4.634 1.00 91.31 97 ALA A CA 1
ATOM 774 C C . ALA A 1 97 ? -1.508 3.939 -3.758 1.00 91.31 97 ALA A C 1
ATOM 776 O O . ALA A 1 97 ? -1.149 4.329 -2.652 1.00 91.31 97 ALA A O 1
ATOM 777 N N . GLY A 1 98 ? -1.119 2.760 -4.243 1.00 92.62 98 GLY A N 1
ATOM 778 C CA . GLY A 1 98 ? -0.352 1.767 -3.495 1.00 92.62 98 GLY A CA 1
ATOM 779 C C . GLY A 1 98 ? -1.212 0.602 -3.004 1.00 92.62 98 GLY A C 1
ATOM 780 O O . GLY A 1 98 ? -2.428 0.709 -2.818 1.00 92.62 98 GLY A O 1
ATOM 781 N N . TRP A 1 99 ? -0.569 -0.551 -2.801 1.00 95.69 99 TRP A N 1
ATOM 782 C CA . TRP A 1 99 ? -1.252 -1.753 -2.323 1.00 95.69 99 TRP A CA 1
ATOM 783 C C . TRP A 1 99 ? -2.015 -1.495 -1.024 1.00 95.69 99 TRP A C 1
ATOM 785 O O . TRP A 1 99 ? -1.491 -0.915 -0.077 1.00 95.69 99 TRP A O 1
ATOM 795 N N . TYR A 1 100 ? -3.256 -1.983 -0.986 1.00 97.56 100 TYR A N 1
ATOM 796 C CA . TYR A 1 100 ? -4.202 -1.864 0.121 1.00 97.56 100 TYR A CA 1
ATOM 797 C C . TYR A 1 100 ? -4.743 -0.455 0.424 1.00 97.56 100 TYR A C 1
ATOM 799 O O . TYR A 1 100 ? -5.495 -0.300 1.397 1.00 97.56 100 TYR A O 1
ATOM 807 N N . ALA A 1 101 ? -4.437 0.553 -0.400 1.00 96.62 101 ALA A N 1
ATOM 808 C CA . ALA A 1 101 ? -4.919 1.922 -0.214 1.00 96.62 101 ALA A CA 1
ATOM 809 C C . ALA A 1 101 ? -6.455 2.008 -0.151 1.00 96.62 101 ALA A C 1
ATOM 811 O O . ALA A 1 101 ? -6.997 2.678 0.724 1.00 96.62 101 ALA A O 1
ATOM 812 N N . SER A 1 102 ? -7.182 1.262 -0.986 1.00 97.44 102 SER A N 1
ATOM 813 C CA . SER A 1 102 ? -8.653 1.262 -1.015 1.00 97.44 102 SER A CA 1
ATOM 814 C C . SER A 1 102 ? -9.263 0.729 0.279 1.00 97.44 102 SER A C 1
ATOM 816 O O . SER A 1 102 ? -10.176 1.334 0.847 1.00 97.44 102 SER A O 1
ATOM 818 N N . ARG A 1 103 ? -8.744 -0.393 0.796 1.00 97.69 103 ARG A N 1
ATOM 819 C CA . ARG A 1 103 ? -9.149 -0.910 2.112 1.00 97.69 103 ARG A CA 1
ATOM 820 C C . ARG A 1 103 ? -8.821 0.103 3.212 1.00 97.69 103 ARG A C 1
ATOM 822 O O . ARG A 1 103 ? -9.625 0.291 4.125 1.00 97.69 103 ARG A O 1
ATOM 829 N N . ASN A 1 104 ? -7.660 0.750 3.142 1.00 98.31 104 ASN A N 1
ATOM 830 C CA . ASN A 1 104 ? -7.263 1.753 4.129 1.00 98.31 104 ASN A CA 1
ATOM 831 C C . ASN A 1 104 ? -8.149 2.990 4.095 1.00 98.31 104 ASN A C 1
ATOM 833 O O . ASN A 1 104 ? -8.545 3.454 5.158 1.00 98.31 104 ASN A O 1
ATOM 837 N N . ALA A 1 105 ? -8.544 3.451 2.912 1.00 98.19 105 ALA A N 1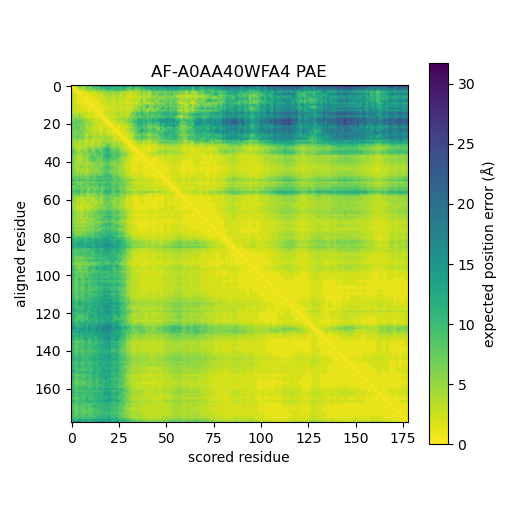
ATOM 838 C CA . ALA A 1 105 ? -9.518 4.520 2.744 1.00 98.19 105 ALA A CA 1
ATOM 839 C C . ALA A 1 105 ? -10.871 4.146 3.374 1.00 98.19 105 ALA A C 1
ATOM 841 O O . ALA A 1 105 ? -11.483 4.954 4.075 1.00 98.19 105 ALA A O 1
ATOM 842 N N . SER A 1 106 ? -11.313 2.890 3.227 1.00 97.94 106 SER A N 1
ATOM 843 C CA . SER A 1 106 ? -12.502 2.388 3.933 1.00 97.94 106 SER A CA 1
ATOM 844 C C . SER A 1 106 ? -12.323 2.397 5.457 1.00 97.94 106 SER A C 1
ATOM 846 O O . SER A 1 106 ? -13.219 2.830 6.182 1.00 97.94 106 SER A O 1
ATOM 848 N N . PHE A 1 107 ? -11.160 1.969 5.959 1.00 98.69 107 PHE A N 1
ATOM 849 C CA . PHE A 1 107 ? -10.851 2.020 7.390 1.00 98.69 107 PHE A CA 1
ATOM 850 C C . PHE A 1 107 ? -10.816 3.465 7.914 1.00 98.69 107 PHE A C 1
ATOM 852 O O . PHE A 1 107 ? -11.435 3.752 8.934 1.00 98.69 107 PHE A O 1
ATOM 859 N N . GLN A 1 108 ? -10.178 4.395 7.197 1.00 98.75 108 GLN A N 1
ATOM 860 C CA . GLN A 1 108 ? -10.187 5.826 7.515 1.00 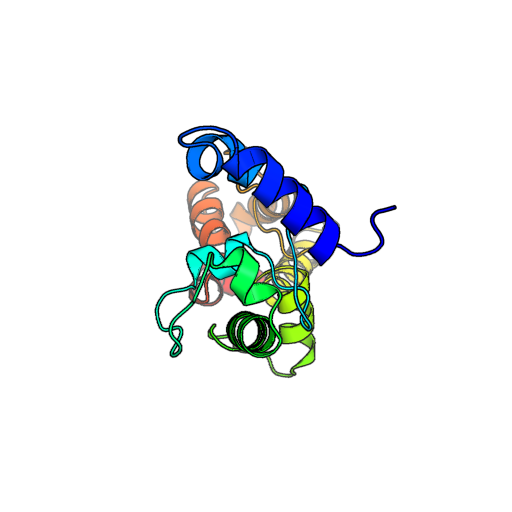98.75 108 GLN A CA 1
ATOM 861 C C . GLN A 1 108 ? -11.615 6.378 7.562 1.00 98.75 108 GLN A C 1
ATOM 863 O O . GLN A 1 108 ? -11.943 7.126 8.476 1.00 98.75 108 GLN A O 1
ATOM 868 N N . ASN A 1 109 ? -12.495 5.967 6.645 1.00 98.75 109 ASN A N 1
ATOM 869 C CA . ASN A 1 109 ? -13.900 6.374 6.669 1.00 98.75 109 ASN A CA 1
ATOM 870 C C . ASN 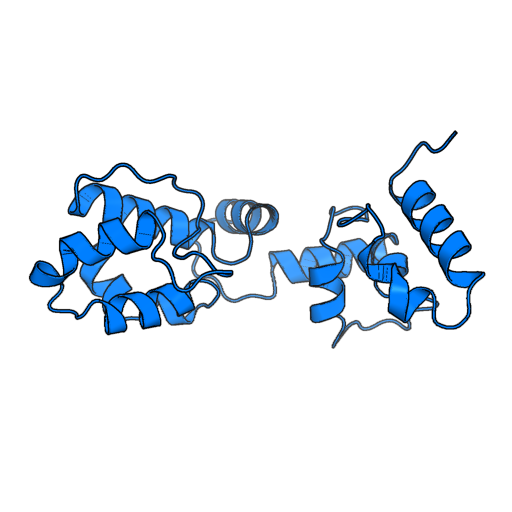A 1 109 ? -14.625 5.865 7.928 1.00 98.75 109 ASN A C 1
ATOM 872 O O . ASN A 1 109 ? -15.358 6.624 8.561 1.00 98.75 109 ASN A O 1
ATOM 876 N N . ALA A 1 110 ? -14.394 4.611 8.330 1.00 98.75 110 ALA A N 1
ATOM 877 C CA . ALA A 1 110 ? -14.937 4.068 9.577 1.00 98.75 110 ALA A CA 1
ATOM 878 C C . ALA A 1 110 ? -14.420 4.841 10.805 1.00 98.75 110 ALA A C 1
ATOM 880 O O . ALA A 1 110 ? -15.211 5.262 11.648 1.00 98.75 110 ALA A O 1
ATOM 881 N N . VAL A 1 111 ? -13.115 5.130 10.857 1.00 98.75 111 VAL A N 1
ATOM 882 C CA . VAL A 1 111 ? -12.512 5.966 11.908 1.00 98.75 111 VAL A CA 1
ATOM 883 C C . VAL A 1 111 ? -13.117 7.369 11.917 1.00 98.75 111 VAL A C 1
ATOM 885 O O . VAL A 1 111 ? -13.422 7.890 12.989 1.00 98.75 111 VAL A O 1
ATOM 888 N N . SER A 1 112 ? -13.324 7.990 10.753 1.00 98.62 112 SER A N 1
ATOM 889 C CA . SER A 1 112 ? -13.942 9.315 10.653 1.00 98.62 112 SER A CA 1
ATOM 890 C C . SER A 1 112 ? -15.353 9.341 11.222 1.00 98.62 112 SER A C 1
ATOM 892 O O . SER A 1 112 ? -15.692 10.271 11.950 1.00 98.62 112 SER A O 1
ATOM 894 N N . LYS A 1 113 ? -16.155 8.311 10.937 1.00 98.50 113 LYS A N 1
ATOM 895 C CA . LYS A 1 113 ? -17.507 8.177 11.491 1.00 98.50 113 LYS A CA 1
ATOM 896 C C . LYS A 1 113 ? -17.482 7.979 13.006 1.00 98.50 113 LYS A C 1
ATOM 898 O O . LYS A 1 113 ? -18.180 8.701 13.707 1.00 98.50 113 LYS A O 1
ATOM 903 N N . 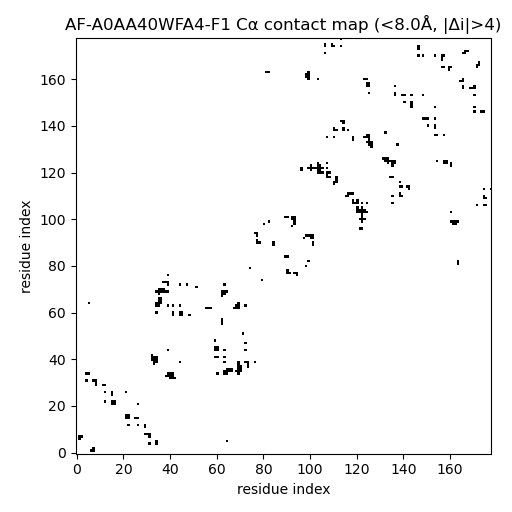ALA A 1 114 ? -16.652 7.063 13.505 1.00 98.19 114 ALA A N 1
ATOM 904 C CA . ALA A 1 114 ? -16.587 6.740 14.931 1.00 98.19 114 ALA A CA 1
ATOM 905 C C . ALA A 1 114 ? -16.011 7.887 15.782 1.00 98.19 114 ALA A C 1
ATOM 907 O O . ALA A 1 114 ? -16.477 8.139 16.888 1.00 98.19 114 ALA A O 1
ATOM 908 N N . SER A 1 115 ? -14.995 8.594 15.278 1.00 97.81 115 SER A N 1
ATOM 909 C CA . SER A 1 115 ? -14.290 9.649 16.029 1.00 97.81 115 SER A CA 1
ATOM 910 C C . SER A 1 115 ? -14.838 11.063 15.817 1.00 97.81 115 SER A C 1
ATOM 912 O O . SER A 1 115 ? -14.427 11.986 16.521 1.00 97.81 115 SER A O 1
ATOM 914 N N . GLY A 1 116 ? -15.683 11.270 14.801 1.00 97.81 116 GLY A N 1
ATOM 915 C CA . GLY A 1 116 ? -16.117 12.597 14.350 1.00 97.81 116 GLY A CA 1
ATOM 916 C C . GLY A 1 116 ? -15.017 13.434 13.676 1.00 97.81 116 GLY A C 1
ATOM 917 O O . GLY A 1 116 ? -15.247 14.591 13.325 1.00 97.81 116 GLY A O 1
ATOM 918 N N . VAL A 1 117 ? -13.809 12.889 13.480 1.00 98.12 117 VAL A N 1
ATOM 919 C CA . VAL A 1 117 ? -12.696 13.593 12.826 1.00 98.12 117 VAL A CA 1
ATOM 920 C C . VAL A 1 117 ? -12.747 13.370 11.318 1.00 98.12 117 VAL A C 1
ATOM 922 O O . VAL A 1 117 ? -12.633 12.243 10.843 1.00 98.12 117 VAL A O 1
ATOM 925 N N . LYS A 1 118 ? -12.835 14.448 10.535 1.00 98.06 118 LYS A N 1
ATOM 926 C CA . LYS A 1 118 ? -12.755 14.370 9.069 1.00 98.06 118 LYS A CA 1
ATOM 927 C C . LYS A 1 118 ? -11.334 13.996 8.620 1.00 98.06 118 LYS A C 1
ATOM 929 O O . LYS A 1 118 ? -10.403 14.777 8.818 1.00 98.06 118 LYS A O 1
ATOM 934 N N . LEU A 1 119 ? -11.176 12.825 8.001 1.00 98.00 119 LEU A N 1
ATOM 935 C CA . LEU A 1 119 ? -9.914 12.345 7.431 1.00 98.00 119 LEU A CA 1
ATOM 936 C C . LEU A 1 119 ? -9.904 12.495 5.906 1.00 98.00 119 LEU A C 1
ATOM 938 O O . LEU A 1 119 ? -10.952 12.474 5.258 1.00 98.00 119 LEU A O 1
ATOM 942 N N . ALA A 1 120 ? -8.706 12.645 5.343 1.00 92.88 120 ALA A N 1
ATOM 943 C CA . ALA A 1 120 ? -8.492 12.397 3.925 1.00 92.88 120 ALA A CA 1
ATOM 944 C C . ALA A 1 120 ? -8.529 10.875 3.734 1.00 92.88 120 ALA A C 1
ATOM 946 O O . ALA A 1 120 ? -7.837 10.157 4.447 1.00 92.88 120 ALA A O 1
ATOM 947 N N . LEU A 1 121 ? -9.404 10.386 2.854 1.00 97.00 121 LEU A N 1
ATOM 948 C CA . LEU A 1 121 ? -9.555 8.955 2.567 1.00 97.00 121 LEU A CA 1
ATOM 949 C C . LEU A 1 121 ? -8.503 8.520 1.535 1.00 97.00 121 LEU A C 1
ATOM 951 O O . LEU A 1 121 ? -8.839 8.040 0.456 1.00 97.00 121 LEU A O 1
ATOM 955 N N . ASP A 1 122 ? -7.240 8.803 1.841 1.00 93.88 122 ASP A N 1
ATOM 956 C CA . ASP A 1 122 ? -6.077 8.650 0.960 1.00 93.88 122 ASP A CA 1
ATOM 957 C C . ASP A 1 122 ? -5.380 7.287 1.095 1.00 93.88 122 ASP A C 1
ATOM 959 O O . ASP A 1 122 ? -4.543 6.939 0.269 1.00 93.88 122 ASP A O 1
ATOM 963 N N . GLY A 1 123 ? -5.755 6.488 2.095 1.00 95.62 123 GLY A N 1
ATOM 964 C CA . GLY A 1 123 ? -5.174 5.178 2.365 1.00 95.62 123 GLY A CA 1
ATOM 965 C C . GLY A 1 123 ? -3.946 5.201 3.284 1.00 95.62 123 GLY A C 1
ATOM 966 O O . GLY A 1 123 ? -3.467 4.128 3.670 1.00 95.62 123 GLY A O 1
ATOM 967 N N . ASP A 1 124 ? -3.482 6.379 3.707 1.00 94.38 124 ASP A N 1
ATOM 968 C CA . ASP A 1 124 ? -2.327 6.525 4.591 1.00 94.38 124 ASP A CA 1
ATOM 969 C C . ASP A 1 124 ? -2.731 6.425 6.067 1.00 94.38 124 ASP A C 1
ATOM 971 O O . ASP A 1 124 ? -3.293 7.331 6.701 1.00 94.38 124 ASP A O 1
ATOM 975 N N . LEU A 1 125 ? -2.413 5.277 6.663 1.00 97.31 125 LEU A N 1
ATOM 976 C CA . LEU A 1 125 ? -2.729 5.013 8.066 1.00 97.31 125 LEU A CA 1
ATOM 977 C C . LEU A 1 125 ? -1.746 5.675 9.036 1.00 97.31 125 LEU A C 1
ATOM 979 O O . LEU A 1 125 ? -2.125 6.030 10.155 1.00 97.31 125 LEU A O 1
ATOM 983 N N . ILE A 1 126 ? -0.496 5.848 8.608 1.00 96.50 126 ILE A N 1
ATOM 984 C CA . ILE A 1 126 ? 0.607 6.387 9.405 1.00 96.50 126 ILE A CA 1
ATOM 985 C C . ILE A 1 126 ? 1.497 7.295 8.561 1.00 96.50 126 ILE A C 1
ATOM 987 O O . ILE A 1 126 ? 1.426 7.318 7.337 1.00 96.50 126 ILE A O 1
ATOM 991 N N . ARG A 1 127 ? 2.402 8.010 9.230 1.00 93.19 127 ARG A N 1
ATOM 992 C CA . ARG A 1 127 ? 3.568 8.604 8.574 1.00 93.19 127 ARG A CA 1
ATOM 993 C C . ARG A 1 127 ? 4.676 7.554 8.513 1.00 93.19 127 ARG A C 1
ATOM 995 O O . ARG A 1 127 ? 5.224 7.201 9.551 1.00 93.19 127 ARG A O 1
ATOM 1002 N N . TYR A 1 128 ? 5.009 7.064 7.321 1.00 82.19 128 TYR A N 1
ATOM 1003 C CA . TYR A 1 128 ? 6.031 6.018 7.153 1.00 82.19 128 TYR A CA 1
ATOM 1004 C C . TYR A 1 128 ? 7.457 6.515 7.439 1.00 82.19 128 TYR A C 1
ATOM 1006 O O . TYR A 1 128 ? 8.268 5.786 8.000 1.00 82.19 128 TYR A O 1
ATOM 1014 N N . ASN A 1 129 ? 7.739 7.790 7.155 1.00 86.56 129 ASN A N 1
ATOM 1015 C CA . ASN A 1 129 ? 9.060 8.402 7.358 1.00 86.56 129 ASN A CA 1
ATOM 1016 C C . ASN A 1 129 ? 9.196 9.123 8.710 1.00 86.56 129 ASN A C 1
ATOM 1018 O O . ASN A 1 129 ? 10.071 9.969 8.886 1.00 86.56 129 ASN A O 1
ATOM 1022 N N . SER A 1 130 ? 8.294 8.863 9.660 1.00 92.06 130 SER A N 1
ATOM 1023 C CA . SER A 1 130 ? 8.300 9.536 10.957 1.00 92.06 130 SER A CA 1
ATOM 1024 C C . SER A 1 130 ? 7.716 8.655 12.056 1.00 92.06 130 SER A C 1
ATOM 1026 O O . SER A 1 130 ? 6.785 7.881 11.836 1.00 92.06 130 SER A O 1
ATOM 1028 N N . LYS A 1 131 ? 8.242 8.814 13.272 1.00 90.56 131 LYS A N 1
ATOM 1029 C CA . LYS A 1 131 ? 7.635 8.243 14.482 1.00 90.56 131 LYS A CA 1
ATOM 1030 C C . LYS A 1 131 ? 6.454 9.076 14.985 1.00 90.56 131 LYS A C 1
ATOM 1032 O O . LYS A 1 131 ? 5.684 8.591 15.808 1.00 90.56 131 LYS A O 1
ATOM 1037 N N . GLU A 1 132 ? 6.302 10.300 14.480 1.00 95.38 132 GLU A N 1
ATOM 1038 C CA . GLU A 1 132 ? 5.187 11.171 14.830 1.00 95.38 132 GLU A CA 1
ATOM 1039 C C . GLU A 1 132 ? 3.869 10.628 14.265 1.00 95.38 132 GLU A C 1
ATOM 104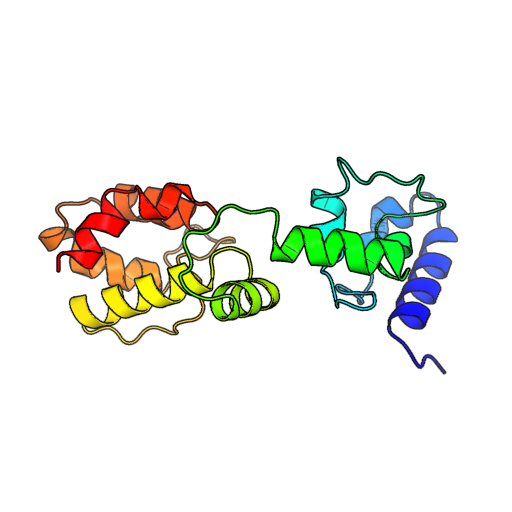1 O O . GLU A 1 132 ? 3.823 10.192 13.103 1.00 95.38 132 GLU A O 1
ATOM 1046 N N . PRO A 1 133 ? 2.775 10.677 15.044 1.00 96.81 133 PRO A N 1
ATOM 1047 C CA . PRO A 1 133 ? 1.491 10.179 14.589 1.00 96.81 133 PRO A CA 1
ATOM 1048 C C . PRO A 1 133 ? 0.933 11.034 13.443 1.00 96.81 133 PRO A C 1
ATOM 1050 O O . PRO A 1 133 ? 1.000 12.266 13.436 1.00 96.81 133 PRO A O 1
ATOM 1053 N N . GLY A 1 134 ? 0.362 10.359 12.445 1.00 96.38 134 GLY A N 1
ATOM 1054 C CA . GLY A 1 134 ? -0.394 10.999 11.368 1.00 96.38 134 GLY A CA 1
ATOM 1055 C C . GLY A 1 134 ? -1.806 11.406 11.803 1.00 96.38 134 GLY A C 1
ATOM 1056 O O . GLY A 1 134 ? -2.251 11.093 12.906 1.00 96.38 134 GLY A O 1
ATOM 1057 N N . LYS A 1 135 ? -2.559 12.060 10.908 1.00 97.56 135 LYS A N 1
ATOM 1058 C CA . LYS A 1 135 ? -3.960 12.443 11.178 1.00 97.56 135 LYS A CA 1
ATOM 1059 C C . LYS A 1 135 ? -4.850 11.226 11.445 1.00 97.56 135 LYS A C 1
ATOM 1061 O O . LYS A 1 135 ? -5.617 11.245 12.404 1.00 97.56 135 LYS A O 1
ATOM 1066 N N . THR A 1 136 ? -4.712 10.177 10.632 1.00 98.31 136 THR A N 1
ATOM 1067 C CA . THR A 1 136 ? -5.425 8.905 10.814 1.00 98.31 136 THR A CA 1
ATOM 1068 C C . THR A 1 136 ? -5.129 8.311 12.187 1.00 98.31 136 THR A C 1
ATOM 1070 O O . THR A 1 136 ? -6.046 8.026 12.949 1.00 98.31 136 THR A O 1
ATOM 1073 N N . GLU A 1 137 ? -3.850 8.199 12.546 1.00 98.50 137 GLU A N 1
ATOM 1074 C CA . GLU A 1 137 ? -3.432 7.655 13.836 1.00 98.50 137 GLU A CA 1
ATOM 1075 C C . GLU A 1 137 ? -3.964 8.468 15.023 1.00 98.50 137 GLU A C 1
ATOM 1077 O O . GLU A 1 137 ? -4.504 7.886 15.960 1.00 98.50 137 GLU A O 1
ATOM 1082 N N . LEU A 1 138 ? -3.887 9.801 14.975 1.00 98.56 138 LEU A N 1
ATOM 1083 C CA . LEU A 1 138 ? -4.450 10.668 16.016 1.00 98.56 138 LEU A CA 1
ATOM 1084 C C . LEU A 1 138 ? -5.965 10.473 16.173 1.00 98.56 138 LEU A C 1
ATOM 1086 O O . LEU A 1 138 ? -6.468 10.446 17.296 1.00 98.56 138 LEU A O 1
ATOM 1090 N N . ALA A 1 139 ? -6.697 10.308 15.069 1.00 98.62 139 ALA A N 1
ATOM 1091 C CA . ALA A 1 139 ? -8.130 10.028 15.114 1.00 98.62 139 ALA A CA 1
ATOM 1092 C C . ALA A 1 139 ? -8.431 8.655 15.739 1.00 98.62 139 ALA A C 1
ATOM 1094 O O . ALA A 1 139 ? -9.354 8.540 16.540 1.00 98.62 139 ALA A O 1
ATOM 1095 N N . VAL A 1 140 ? -7.617 7.634 15.453 1.00 98.62 140 VAL A N 1
ATOM 1096 C CA . VAL A 1 140 ? -7.739 6.316 16.097 1.00 98.62 140 VAL A CA 1
ATOM 1097 C C . VAL A 1 140 ? -7.387 6.384 17.587 1.00 98.62 140 VAL A C 1
ATOM 1099 O O . VAL A 1 140 ? -8.081 5.780 18.401 1.00 98.62 140 VAL A O 1
ATOM 1102 N N . ARG A 1 141 ? -6.359 7.148 17.977 1.00 98.44 141 ARG A N 1
ATOM 1103 C CA . ARG A 1 141 ? -5.980 7.338 19.390 1.00 98.44 141 ARG A CA 1
ATOM 1104 C C . ARG A 1 141 ? -7.093 8.000 20.209 1.00 98.44 141 ARG A C 1
ATOM 1106 O O . ARG A 1 141 ? -7.279 7.628 21.361 1.00 98.44 141 ARG A O 1
ATOM 1113 N N . LYS A 1 142 ? -7.919 8.876 19.618 1.00 98.31 142 LYS A N 1
ATOM 1114 C CA . LYS A 1 142 ? -9.136 9.394 20.286 1.00 98.31 142 LYS A CA 1
ATOM 1115 C C . LYS A 1 142 ? -10.136 8.294 20.662 1.00 98.31 142 LYS A C 1
ATOM 1117 O O . LYS A 1 142 ? -10.868 8.449 21.631 1.00 98.31 142 LYS A O 1
ATOM 1122 N N . LEU A 1 143 ? -10.147 7.187 19.919 1.00 98.50 143 LEU A N 1
ATOM 1123 C CA . LEU A 1 143 ? -11.003 6.026 20.169 1.00 98.50 143 LEU A CA 1
ATOM 1124 C C . LEU A 1 143 ? -10.364 5.018 21.142 1.00 98.50 143 LEU A C 1
ATOM 1126 O O . LEU A 1 143 ? -11.001 4.025 21.482 1.00 98.50 143 LEU A O 1
ATOM 1130 N N . ALA A 1 144 ? -9.131 5.245 21.618 1.00 98.19 144 ALA A N 1
ATOM 1131 C CA . ALA A 1 144 ? -8.360 4.290 22.424 1.00 98.19 144 ALA A CA 1
ATOM 1132 C C . ALA A 1 144 ? -9.132 3.733 23.631 1.00 98.19 144 ALA A C 1
ATOM 1134 O O . ALA A 1 144 ? -9.097 2.526 23.875 1.00 98.19 144 ALA A O 1
ATOM 1135 N N . GLY A 1 145 ? -9.874 4.590 24.343 1.00 97.94 145 GLY A N 1
ATOM 1136 C CA . GLY A 1 145 ? -10.699 4.185 25.484 1.00 97.94 145 GLY A CA 1
ATOM 1137 C C . GLY A 1 145 ? -11.826 3.222 25.096 1.00 97.94 145 GLY A C 1
ATOM 1138 O O . GLY A 1 145 ? -11.972 2.174 25.717 1.00 97.94 145 GLY A O 1
ATOM 1139 N N . GLN A 1 146 ? -12.570 3.524 24.026 1.00 97.75 146 GLN A N 1
ATOM 1140 C CA . GLN A 1 146 ? -13.643 2.656 23.512 1.00 97.75 146 GLN A CA 1
ATOM 1141 C C . GLN A 1 146 ? -13.093 1.352 22.926 1.00 97.75 146 GLN A C 1
ATOM 1143 O O . GLN A 1 146 ? -13.706 0.293 23.039 1.00 97.75 146 GLN A O 1
ATOM 1148 N N . LEU A 1 147 ? -11.914 1.423 22.310 1.00 98.38 147 LEU A N 1
ATOM 1149 C CA . LEU A 1 147 ? -11.229 0.265 21.758 1.00 98.38 147 LEU A CA 1
ATOM 1150 C C . LEU A 1 147 ? -10.580 -0.592 22.857 1.00 98.38 147 LEU A C 1
ATOM 1152 O O . LEU A 1 147 ? -10.277 -1.757 22.597 1.00 98.38 147 LEU A O 1
ATOM 1156 N N . GLY A 1 148 ? -10.339 -0.060 24.059 1.00 98.31 148 GLY A N 1
ATOM 1157 C CA . GLY A 1 148 ? -9.538 -0.723 25.091 1.00 98.31 148 GLY A CA 1
ATOM 1158 C C . GLY A 1 148 ? -8.152 -1.096 24.558 1.00 98.31 148 GLY A C 1
ATOM 1159 O O . GLY A 1 148 ? -7.771 -2.266 24.599 1.00 98.31 148 GLY A O 1
ATOM 1160 N N . MET A 1 149 ? -7.467 -0.135 23.931 1.00 98.56 149 MET A N 1
ATOM 1161 C CA . MET A 1 149 ? -6.144 -0.314 23.323 1.00 98.56 149 MET A CA 1
ATOM 1162 C C . MET A 1 149 ? -5.228 0.846 23.696 1.00 98.56 149 MET A C 1
ATOM 1164 O O . MET A 1 149 ? -5.639 2.003 23.662 1.00 98.56 149 MET A O 1
ATOM 1168 N N . SER A 1 150 ? -3.968 0.545 23.995 1.00 98.50 150 SER A N 1
ATOM 1169 C CA . SER A 1 150 ? -2.927 1.558 24.161 1.00 98.50 150 SER A CA 1
ATOM 1170 C C . SER A 1 150 ? -2.537 2.190 22.821 1.00 98.50 150 SER A C 1
ATOM 1172 O O . SER A 1 150 ? -2.657 1.581 21.755 1.00 98.50 150 SER A O 1
ATOM 1174 N N . GLU A 1 151 ? -1.981 3.403 22.862 1.00 98.12 151 GLU A N 1
ATOM 1175 C CA . GLU A 1 151 ? -1.483 4.081 21.658 1.00 98.12 151 GLU A CA 1
ATOM 1176 C C . GLU A 1 151 ? -0.391 3.275 20.935 1.00 98.12 151 GLU A C 1
ATOM 1178 O O . GLU A 1 151 ? -0.318 3.279 19.706 1.00 98.12 151 GLU A O 1
ATOM 1183 N N . ARG A 1 152 ? 0.425 2.525 21.688 1.00 97.88 152 ARG A N 1
ATOM 1184 C CA . ARG A 1 152 ? 1.455 1.637 21.136 1.00 97.88 152 ARG A CA 1
ATOM 1185 C C . ARG A 1 152 ? 0.847 0.465 20.367 1.00 97.88 152 ARG A C 1
ATOM 1187 O O . ARG A 1 152 ? 1.326 0.137 19.283 1.00 97.88 152 ARG A O 1
ATOM 1194 N N . GLU A 1 153 ? -0.195 -0.166 20.908 1.00 98.50 153 GLU A N 1
ATOM 1195 C CA . GLU A 1 153 ? -0.913 -1.242 20.212 1.00 98.50 153 GLU A CA 1
ATOM 1196 C C . GLU A 1 153 ? -1.612 -0.724 18.956 1.00 98.50 153 GLU A C 1
ATOM 1198 O O . GLU A 1 153 ? -1.603 -1.409 17.932 1.00 98.50 153 GLU A O 1
ATOM 1203 N N . ILE A 1 154 ? -2.173 0.488 19.019 1.00 98.62 154 ILE A N 1
ATOM 1204 C CA . ILE A 1 154 ? -2.753 1.172 17.860 1.00 98.62 154 ILE A CA 1
ATOM 1205 C C . ILE A 1 154 ? -1.687 1.355 16.778 1.00 98.62 154 ILE A C 1
ATOM 1207 O O . ILE A 1 154 ? -1.877 0.868 15.663 1.00 98.62 154 ILE A O 1
ATOM 1211 N N . ARG A 1 155 ? -0.548 1.981 17.104 1.00 98.06 155 ARG A N 1
ATOM 1212 C CA . ARG A 1 155 ? 0.536 2.225 16.140 1.00 98.06 155 ARG A CA 1
ATOM 1213 C C . ARG A 1 155 ? 1.023 0.930 15.496 1.00 98.06 155 ARG A C 1
ATOM 1215 O O . ARG A 1 155 ? 1.034 0.829 14.274 1.00 98.06 155 ARG A O 1
ATOM 1222 N N . SER A 1 156 ? 1.342 -0.076 16.311 1.00 97.94 156 SER A N 1
ATOM 1223 C CA . SER A 1 156 ? 1.854 -1.366 15.831 1.00 97.94 156 SER A CA 1
ATOM 1224 C C . SER A 1 156 ? 0.880 -2.091 14.893 1.00 97.94 156 SER A C 1
ATOM 1226 O O . SER A 1 156 ? 1.298 -2.871 14.036 1.00 97.94 156 SER A O 1
ATOM 1228 N N . GLN A 1 157 ? -0.428 -1.866 15.043 1.00 98.69 157 GLN A N 1
ATOM 1229 C CA . GLN A 1 157 ? -1.426 -2.455 14.155 1.00 98.69 157 GLN A CA 1
ATOM 1230 C C . GLN A 1 157 ? -1.660 -1.606 12.902 1.00 98.69 157 GLN A C 1
ATOM 1232 O O . GLN A 1 157 ? -1.807 -2.194 11.835 1.00 98.69 157 GLN A O 1
ATOM 1237 N N . LEU A 1 158 ? -1.621 -0.270 12.985 1.00 98.44 158 LEU A N 1
ATOM 1238 C CA . LEU A 1 158 ? -1.672 0.604 11.802 1.00 98.44 158 LEU A CA 1
ATOM 1239 C C . LEU A 1 158 ? -0.452 0.426 10.885 1.00 98.44 158 LEU A C 1
ATOM 1241 O O . LEU A 1 158 ? -0.597 0.500 9.669 1.00 98.44 158 LEU A O 1
ATOM 1245 N N . GLU A 1 159 ? 0.721 0.115 11.443 1.00 97.50 159 GLU A N 1
ATOM 1246 C CA . GLU A 1 159 ? 1.943 -0.218 10.689 1.00 97.50 159 GLU A CA 1
ATOM 1247 C C . GLU A 1 159 ? 1.788 -1.440 9.780 1.00 97.50 159 GLU A C 1
ATOM 1249 O O . GLU A 1 159 ? 2.553 -1.598 8.842 1.00 97.50 159 GLU A O 1
ATOM 1254 N N . LYS A 1 160 ? 0.773 -2.282 10.004 1.00 97.75 160 LYS A N 1
ATOM 1255 C CA . LYS A 1 160 ? 0.465 -3.418 9.122 1.00 97.75 160 LYS A CA 1
ATOM 1256 C C . LYS A 1 160 ? -0.345 -3.008 7.891 1.00 97.75 160 LYS A C 1
ATOM 1258 O O . LYS A 1 160 ? -0.742 -3.889 7.127 1.00 97.75 160 LYS A O 1
ATOM 1263 N N . GLY A 1 161 ? -0.635 -1.714 7.726 1.00 96.75 161 GLY A N 1
ATOM 1264 C CA . GLY A 1 161 ? -1.491 -1.135 6.689 1.00 96.75 161 GLY A CA 1
ATOM 1265 C C . GLY A 1 161 ? -1.049 -1.392 5.247 1.00 96.75 161 GLY A C 1
ATOM 1266 O O . GLY A 1 161 ? -1.843 -1.199 4.336 1.00 96.75 161 GLY A O 1
ATOM 1267 N N . ASP A 1 162 ? 0.157 -1.884 5.021 1.00 94.19 162 ASP A N 1
ATOM 1268 C CA . ASP A 1 162 ? 0.683 -2.300 3.717 1.00 94.19 162 ASP A CA 1
ATOM 1269 C C . ASP A 1 162 ? 0.580 -3.820 3.486 1.00 94.19 162 ASP A C 1
ATOM 1271 O O . ASP A 1 162 ? 1.115 -4.353 2.516 1.00 94.19 162 ASP A O 1
ATOM 1275 N N . SER A 1 163 ? -0.117 -4.541 4.370 1.00 95.69 163 SER A N 1
ATOM 1276 C CA . SER A 1 163 ? -0.232 -5.997 4.326 1.00 95.69 163 SER A CA 1
ATOM 1277 C C . SER A 1 163 ? -1.674 -6.474 4.491 1.00 95.69 163 SER A C 1
ATOM 1279 O O . SER A 1 163 ? -2.524 -5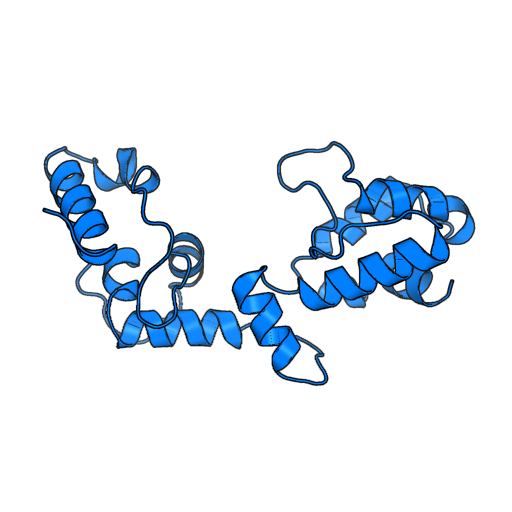.810 5.097 1.00 95.69 163 SER A O 1
ATOM 1281 N N . LEU A 1 164 ? -1.947 -7.698 4.028 1.00 96.06 164 LEU A N 1
ATOM 1282 C CA . LEU A 1 164 ? -3.220 -8.379 4.277 1.00 96.06 164 LEU A CA 1
ATOM 1283 C C . LEU A 1 164 ? -3.462 -8.599 5.778 1.00 96.06 164 LEU A C 1
ATOM 1285 O O . LEU A 1 164 ? -4.601 -8.661 6.223 1.00 96.06 164 LEU A O 1
ATOM 1289 N N . ALA A 1 165 ? -2.404 -8.690 6.590 1.00 96.94 165 ALA A N 1
ATOM 1290 C CA . ALA A 1 165 ? -2.536 -8.954 8.017 1.00 96.94 165 ALA A CA 1
ATOM 1291 C C . ALA A 1 165 ? -3.313 -7.855 8.762 1.00 96.94 165 ALA A C 1
ATOM 1293 O O . ALA A 1 165 ? -3.884 -8.153 9.813 1.00 96.94 165 ALA A O 1
ATOM 1294 N N . PHE A 1 166 ? -3.380 -6.624 8.230 1.00 98.19 166 PHE A N 1
ATOM 1295 C CA . PHE A 1 166 ? -4.096 -5.516 8.866 1.00 98.19 166 PHE A CA 1
ATOM 1296 C C . PHE A 1 166 ? -5.567 -5.831 9.143 1.00 98.19 166 PHE A C 1
ATOM 1298 O O . PHE A 1 166 ? -6.042 -5.604 10.254 1.00 98.19 166 PHE A O 1
ATOM 1305 N N . GLU A 1 167 ? -6.276 -6.436 8.187 1.00 96.44 167 GLU A N 1
ATOM 1306 C CA . GLU A 1 167 ? -7.713 -6.736 8.324 1.00 96.44 167 GLU A CA 1
ATOM 1307 C C . GLU A 1 167 ? -8.000 -7.758 9.444 1.00 96.44 167 GLU A C 1
ATOM 1309 O O . GLU A 1 167 ? -9.104 -7.850 9.983 1.00 96.44 167 GLU A O 1
ATOM 1314 N N . LYS A 1 168 ? -6.977 -8.530 9.832 1.00 97.38 168 LYS A N 1
ATOM 1315 C CA . LYS A 1 168 ? -7.063 -9.546 10.884 1.00 97.38 168 LYS A CA 1
ATOM 1316 C C . LYS A 1 168 ? -6.778 -8.979 12.274 1.00 97.38 168 LYS A C 1
ATOM 1318 O O . LYS A 1 168 ? -7.048 -9.672 13.260 1.00 97.38 168 LYS A O 1
ATOM 1323 N N . THR A 1 169 ? -6.256 -7.754 12.354 1.00 98.69 169 THR A N 1
ATOM 1324 C CA . THR A 1 169 ? -5.860 -7.104 13.608 1.00 98.69 169 THR A CA 1
ATOM 1325 C C . THR A 1 169 ? -7.055 -6.816 14.519 1.00 98.69 169 THR A C 1
ATOM 1327 O O . THR A 1 169 ? -8.200 -6.705 14.073 1.00 98.69 169 THR A O 1
ATOM 1330 N N . ALA A 1 170 ? -6.790 -6.703 15.823 1.00 98.62 170 ALA A N 1
ATOM 1331 C CA . ALA A 1 170 ? -7.817 -6.339 16.793 1.00 98.62 170 ALA A CA 1
ATOM 1332 C C . ALA A 1 170 ? -8.336 -4.917 16.538 1.00 98.62 170 ALA A C 1
ATOM 1334 O O . ALA A 1 170 ? -9.541 -4.702 16.598 1.00 98.62 170 ALA A O 1
ATOM 1335 N N . LEU A 1 171 ? -7.447 -3.984 16.191 1.00 98.75 171 LEU A N 1
ATOM 1336 C CA . LEU A 1 171 ? -7.759 -2.603 15.854 1.00 98.75 171 LEU A CA 1
ATOM 1337 C C . LEU A 1 171 ? -8.766 -2.534 14.710 1.00 98.75 171 LEU A C 1
ATOM 1339 O O . LEU A 1 171 ? -9.824 -1.932 14.874 1.00 98.75 171 LEU A O 1
ATOM 1343 N N . TYR A 1 172 ? -8.463 -3.194 13.588 1.00 98.69 172 TYR A N 1
ATOM 1344 C CA . TYR A 1 172 ? -9.349 -3.227 12.427 1.00 98.69 172 TYR A CA 1
ATOM 1345 C C . TYR A 1 172 ? -10.745 -3.711 12.823 1.00 98.69 172 TYR A C 1
ATOM 1347 O O . TYR A 1 172 ? -11.736 -3.010 12.641 1.00 98.69 172 TYR A O 1
ATOM 1355 N N . LYS A 1 173 ? -10.817 -4.881 13.463 1.00 98.56 173 LYS A N 1
ATOM 1356 C CA . LYS A 1 173 ? -12.089 -5.490 13.872 1.00 98.56 173 LYS A CA 1
ATOM 1357 C C . LYS A 1 173 ? -12.858 -4.654 14.891 1.00 98.56 173 LYS A C 1
ATOM 1359 O O . LYS A 1 173 ? -14.081 -4.658 14.848 1.00 98.56 173 LYS A O 1
ATOM 1364 N N . LYS A 1 174 ? -12.174 -3.993 15.828 1.00 98.62 174 LYS A N 1
ATOM 1365 C CA . LYS A 1 174 ? -12.810 -3.167 16.860 1.00 98.62 174 LYS A CA 1
ATOM 1366 C C . LYS A 1 174 ? -13.347 -1.857 16.279 1.00 98.62 174 LYS A C 1
ATOM 1368 O O . LYS A 1 174 ? -14.466 -1.505 16.611 1.00 98.62 174 LYS A O 1
ATOM 1373 N N . VAL A 1 175 ? -12.622 -1.195 15.370 1.00 98.62 175 VAL A N 1
ATOM 1374 C CA . VAL A 1 175 ? -13.103 0.033 14.702 1.00 98.62 175 VAL A CA 1
ATOM 1375 C C . VAL A 1 175 ? -14.385 -0.221 13.911 1.00 98.62 175 VAL A C 1
ATOM 1377 O O . VAL A 1 175 ? -15.313 0.565 14.016 1.00 98.62 175 VAL A O 1
ATOM 1380 N N . TYR A 1 176 ? -14.482 -1.333 13.177 1.00 98.31 176 TYR A N 1
ATOM 1381 C CA . TYR A 1 176 ? -15.707 -1.682 12.439 1.00 98.31 176 TYR A CA 1
ATOM 1382 C C . TYR A 1 176 ? -16.882 -2.133 13.330 1.00 98.31 176 TYR A C 1
ATOM 1384 O O . TYR A 1 176 ? -17.960 -2.407 12.809 1.00 98.31 176 TYR A O 1
ATOM 1392 N N . LYS A 1 177 ? -16.681 -2.249 14.649 1.00 97.69 177 LYS A N 1
ATOM 1393 C CA . LYS A 1 177 ? -17.736 -2.550 15.630 1.00 97.69 177 LYS A CA 1
ATOM 1394 C C . LYS A 1 177 ? -18.232 -1.312 16.388 1.00 97.69 177 LYS A C 1
ATOM 1396 O O . LYS A 1 177 ? -19.181 -1.461 17.154 1.00 97.69 177 LYS A O 1
ATOM 1401 N N . LEU A 1 178 ? -17.568 -0.162 16.232 1.00 95.56 178 LEU A N 1
ATOM 1402 C CA . LEU A 1 178 ? -18.011 1.130 16.769 1.00 95.56 178 LEU A CA 1
ATOM 1403 C C . LEU A 1 178 ? -19.092 1.729 15.866 1.00 95.56 178 LEU A C 1
ATOM 1405 O O . LEU A 1 178 ? -20.034 2.322 16.430 1.00 95.56 178 LEU A O 1
#

Mean predicted aligned error: 5.34 Å

Organism: NCBI:txid44276

Solvent-accessible surface area (backbone atoms only — not comparable to full-atom values): 10363 Å² total; per-residue (Å²): 133,83,86,46,68,68,55,49,46,50,54,49,51,56,59,30,65,75,38,91,64,20,57,81,76,46,52,85,69,49,90,62,55,53,33,36,88,56,58,34,45,40,68,60,41,61,77,57,51,78,84,61,91,66,89,73,94,67,53,65,62,62,39,25,57,32,68,67,36,8,48,50,50,30,49,41,67,55,59,74,60,84,74,96,66,94,50,70,67,47,42,57,47,12,61,76,63,37,69,53,14,47,62,34,17,52,50,42,49,45,45,21,66,68,57,71,43,90,66,80,66,68,27,65,45,58,40,88,94,45,93,61,78,27,73,52,39,52,44,49,50,74,40,20,75,84,63,72,46,54,67,66,60,50,50,64,46,41,72,31,53,77,45,71,65,26,73,73,33,68,66,50,53,46,55,78,70,103

Nearest PDB structures (foldseek):
  1k0b-assembly1_B  TM=1.349E-01  e=2.949E+00  Saccharomyces cerevisiae

InterPro domains:
  IPR009017 Green fluorescent protein [SSF54511] (54-134)
  IPR011673 Protein of unknown function DUF1615 [PF07759] (1-178)

Secondary structure (DSSP, 8-state):
---SHHHHHHHHHHHHHTSTTHHHHHGGG-S--EETTTTEEHHHHHHT-TT--S--SS-HHHHHTSHHHHHHHHHHHHHSS----SSHHHHHHHHHH-TTHHHHHHHHHHHHHHH------SS--S-TT-SS--HHHHHHHHTHHHHT--HHHHHHHHTTTTSGGGGGSHHHHHHTT-